Protein 6T7Z (pdb70)

Sequence (291 aa):
RLIYTAGGYFRQSLSYLEAYNPSDGTWLRRLADLQVPRSGLAGCVVGGLLYAVGGRNNSPDGNTDSSALDCYNPMTNQWSPCAPMSVPRNRIGVGVIDGHIYAVGGSHGCIHHNSVERYEPERDEWHLVAPMLTRRIGVGVAVLNRLLYAVGGFDGTNRLNSAECYYPERNEWRMITAMNTIRSGAGVCVLHNCIYAAGGYDGQDQLNSVERYDVATATWTFVAPMKHRRSALGITVHQGRIYVLGGYDGHTFLDSVECYDPDTDTWSEVTRMTSGRSGVGVAVTCDETGEC

Radius of gyration: 16.88 Å; Cα contacts (8 Å, |Δi|>4): 958; chains: 2; bounding box: 42×41×43 Å

Structure (mmCIF, N/CA/C/O backbone):
data_6T7Z
#
_entry.id   6T7Z
#
_cell.length_a   75.153
_cell.length_b   75.153
_cell.length_c   114.510
_cell.angle_alpha   90.000
_cell.angle_beta   90.000
_cell.angle_gamma   120.000
#
_symmetry.space_group_name_H-M   'P 32 2 1'
#
loop_
_entity.id
_entity.type
_entity.pdbx_description
1 polymer 'Kelch-like ECH-associated protein 1'
2 polymer ACE-CYS-ASA-4FB-GLU-THR-GLY-GLU-CYS-NH2
3 non-polymer 'ACETATE ION'
4 water water
#
loop_
_atom_site.group_PDB
_atom_site.id
_atom_site.type_symbol
_atom_site.label_atom_id
_atom_site.label_alt_id
_atom_site.label_comp_id
_atom_site.label_asym_id
_atom_site.label_entity_id
_atom_site.label_seq_id
_atom_site.pdbx_PDB_ins_code
_atom_site.Cartn_x
_atom_site.Cartn_y
_atom_site.Cartn_z
_atom_site.occupancy
_atom_site.B_iso_or_equiv
_atom_site.auth_seq_id
_atom_site.auth_comp_id
_atom_site.auth_asym_id
_atom_site.auth_atom_id
_atom_site.pdbx_PDB_model_num
ATOM 1 N N . ARG A 1 10 ? -36.018 18.794 -8.571 1.00 53.83 326 ARG A N 1
ATOM 2 C CA . ARG A 1 10 ? -35.043 17.769 -8.088 1.00 57.88 326 ARG A CA 1
ATOM 3 C C . ARG A 1 10 ? -33.795 17.761 -8.968 1.00 51.45 326 ARG A C 1
ATOM 4 O O . ARG A 1 10 ? -33.901 17.811 -10.193 1.00 44.84 326 ARG A O 1
ATOM 12 N N . LEU A 1 11 ? -32.625 17.677 -8.335 1.00 45.11 327 LEU A N 1
ATOM 13 C CA . LEU A 1 11 ? -31.336 17.733 -9.028 1.00 45.02 327 LEU A CA 1
ATOM 14 C C . LEU A 1 11 ? -30.554 16.431 -8.882 1.00 42.55 327 LEU A C 1
ATOM 15 O O . LEU A 1 11 ? -30.821 15.632 -7.979 1.00 37.59 327 LEU A O 1
ATOM 20 N N . ILE A 1 12 ? -29.583 16.246 -9.777 1.00 40.85 328 ILE A N 1
ATOM 21 C CA . ILE A 1 12 ? -28.624 15.145 -9.722 1.00 35.44 328 ILE A CA 1
ATOM 22 C C . ILE A 1 12 ? -27.335 15.657 -9.078 1.00 36.56 328 ILE A C 1
ATOM 23 O O . ILE A 1 12 ? -26.563 16.372 -9.711 1.00 43.31 328 ILE A O 1
ATOM 28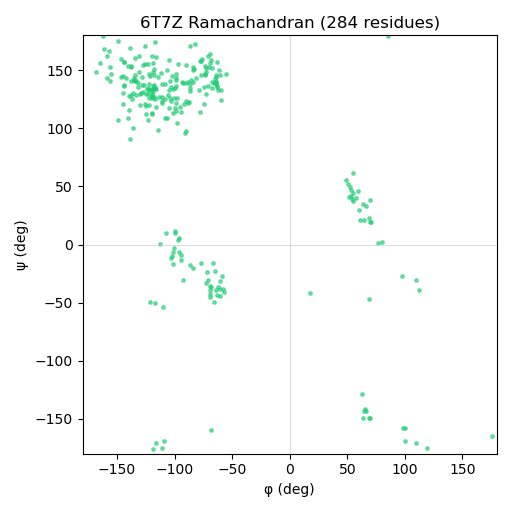 N N . TYR A 1 13 ? -27.106 15.284 -7.823 1.00 34.95 329 TYR A N 1
ATOM 29 C CA . TYR A 1 13 ? -25.914 15.697 -7.082 1.00 38.43 329 TYR A CA 1
ATOM 30 C C . TYR A 1 13 ? -24.780 14.718 -7.369 1.00 40.92 329 TYR A C 1
ATOM 31 O O . TYR A 1 13 ? -24.996 13.511 -7.314 1.00 41.92 329 TYR A O 1
ATOM 40 N N . THR A 1 14 ? -23.591 15.234 -7.692 1.00 38.60 330 THR A N 1
ATOM 41 C CA . THR A 1 14 ? -22.378 14.409 -7.796 1.00 40.01 330 THR A CA 1
ATOM 42 C C . THR A 1 14 ? -21.309 14.889 -6.806 1.00 38.37 330 THR A C 1
ATOM 43 O O . THR A 1 14 ? -20.957 16.069 -6.786 1.00 37.50 330 THR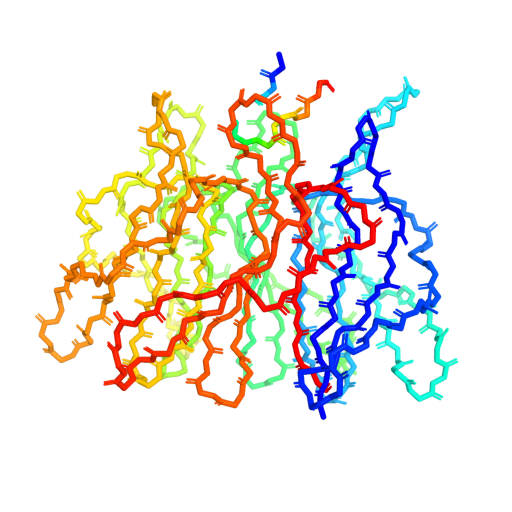 A O 1
ATOM 47 N N . ALA A 1 15 ? -20.796 13.961 -5.996 1.00 41.22 331 ALA A N 1
ATOM 48 C CA . ALA A 1 15 ? -19.854 14.280 -4.924 1.00 39.61 331 ALA A CA 1
ATOM 49 C C . ALA A 1 15 ? -18.521 13.565 -5.120 1.00 35.29 331 ALA A C 1
ATOM 50 O O . ALA A 1 15 ? -18.487 12.363 -5.408 1.00 39.05 331 ALA A O 1
ATOM 52 N N . GLY A 1 16 ? -17.430 14.311 -4.953 1.00 34.06 332 GLY A N 1
ATOM 53 C CA . GLY A 1 16 ? -16.082 13.755 -4.961 1.00 34.54 332 GLY A CA 1
ATOM 54 C C . GLY A 1 16 ? -15.646 13.261 -6.328 1.00 34.72 332 GLY A C 1
ATOM 55 O O . GLY A 1 16 ? -16.086 13.780 -7.356 1.00 36.57 332 GLY A O 1
ATOM 56 N N . GLY A 1 17 ? -14.796 12.240 -6.328 1.00 37.84 333 GLY A N 1
ATOM 57 C CA . GLY A 1 17 ? -14.271 11.642 -7.552 1.00 37.18 333 GLY A CA 1
ATOM 58 C C . GLY A 1 17 ? -12.767 11.770 -7.603 1.00 42.33 333 GLY A C 1
ATOM 59 O O . GLY A 1 17 ? -12.147 12.243 -6.645 1.00 38.84 333 GLY A O 1
ATOM 60 N N . TYR A 1 18 ? -12.181 11.346 -8.722 1.00 39.29 334 TYR A N 1
ATOM 61 C CA . TYR A 1 18 ? -10.734 11.343 -8.890 1.00 36.42 334 TYR A CA 1
ATOM 62 C C . TYR A 1 18 ? -10.331 11.868 -10.264 1.00 41.66 334 TYR A C 1
ATOM 63 O O . TYR A 1 18 ? -10.864 11.433 -11.283 1.00 34.87 334 TYR A O 1
ATOM 72 N N . PHE A 1 19 ? -9.394 12.812 -10.263 1.00 39.20 335 PHE A N 1
ATOM 73 C CA . PHE A 1 19 ? -8.621 13.177 -11.452 1.00 44.28 335 PHE A CA 1
ATOM 74 C C . PHE A 1 19 ? -7.251 13.628 -10.954 1.00 40.56 335 PHE A C 1
ATOM 75 O O . PHE A 1 19 ? -7.145 14.681 -10.330 1.00 44.10 335 PHE A O 1
ATOM 83 N N . ARG A 1 20 ? -6.231 12.796 -11.174 1.00 40.38 336 ARG A N 1
ATOM 84 C CA . ARG A 1 20 ? -4.873 12.973 -10.621 1.00 45.25 336 ARG A CA 1
ATOM 85 C C . ARG A 1 20 ? -4.813 12.776 -9.103 1.00 43.22 336 ARG A C 1
ATOM 86 O O . ARG A 1 20 ? -3.920 12.085 -8.606 1.00 43.39 336 ARG A O 1
ATOM 94 N N . GLN A 1 21 ? -5.742 13.394 -8.377 1.00 43.26 337 GLN A N 1
ATOM 95 C CA . GLN A 1 21 ? -5.978 13.088 -6.965 1.00 41.03 337 GLN A CA 1
ATOM 96 C C . GLN A 1 21 ? -7.473 13.046 -6.657 1.00 39.87 337 GLN A C 1
ATOM 97 O O . GLN A 1 21 ? -8.306 13.440 -7.489 1.00 33.84 337 GLN A O 1
ATOM 103 N N . SER A 1 22 ? -7.806 12.555 -5.463 1.00 35.12 338 SER A N 1
ATOM 104 C CA . SER A 1 22 ? -9.191 12.539 -5.002 1.00 35.56 338 SER A CA 1
ATOM 105 C C . SER A 1 22 ? -9.701 13.972 -4.859 1.00 36.14 338 SER A C 1
ATOM 106 O O . SER A 1 22 ? -8.977 14.845 -4.388 1.00 41.91 338 SER A O 1
ATOM 109 N N . LEU A 1 23 ? -10.949 14.189 -5.267 1.00 36.88 339 LEU A N 1
ATOM 110 C CA . LEU A 1 23 ? -11.530 15.520 -5.421 1.00 36.40 339 LEU A CA 1
ATOM 111 C C . LEU A 1 23 ? -12.510 15.867 -4.297 1.00 42.26 339 LEU A C 1
ATOM 112 O O . LEU A 1 23 ? -13.060 14.976 -3.634 1.00 36.48 339 LEU A O 1
ATOM 117 N N . SER A 1 24 ? -12.729 17.168 -4.107 1.00 39.98 340 SER A N 1
ATOM 118 C CA . SER A 1 24 ? -13.662 17.686 -3.099 1.00 41.30 340 SER A CA 1
ATOM 119 C C . SER A 1 24 ? -14.949 18.269 -3.698 1.00 40.63 340 SER A C 1
ATOM 120 O O . SER A 1 24 ? -15.732 18.879 -2.975 1.00 43.32 340 SER A O 1
ATOM 123 N N . TYR A 1 25 ? -15.184 18.070 -4.997 1.00 40.81 341 TYR A N 1
ATOM 124 C CA . TYR A 1 25 ? -16.327 18.695 -5.679 1.00 39.01 341 TYR A CA 1
ATOM 125 C C . TYR A 1 25 ? -17.669 18.194 -5.137 1.00 38.78 341 TYR A C 1
ATOM 126 O O . TYR A 1 25 ? -17.820 17.009 -4.850 1.00 40.96 341 TYR A O 1
ATOM 135 N N . LEU A 1 26 ? -18.610 19.121 -4.957 1.00 38.92 342 LEU A N 1
ATOM 136 C CA . LEU A 1 26 ? -20.038 18.812 -4.899 1.00 37.35 342 LEU A CA 1
ATOM 137 C C . LEU A 1 26 ? -20.693 19.681 -5.950 1.00 38.23 342 LEU A C 1
ATOM 138 O O . LEU A 1 26 ? -20.602 20.914 -5.884 1.00 42.15 342 LEU A O 1
ATOM 143 N N . GLU A 1 27 ? -21.324 19.042 -6.929 1.00 38.69 343 GLU A N 1
ATOM 144 C CA . GLU A 1 27 ? -22.003 19.745 -8.008 1.00 37.33 343 GLU A CA 1
ATOM 145 C C . GLU A 1 27 ? -23.336 19.081 -8.295 1.00 36.45 343 GLU A C 1
ATOM 146 O O . GLU A 1 27 ? -23.497 17.888 -8.049 1.00 41.00 343 GLU A O 1
ATOM 152 N N . ALA A 1 28 ? -24.287 19.862 -8.805 1.00 36.82 344 ALA A N 1
ATOM 153 C CA . ALA A 1 28 ? -25.650 19.389 -9.042 1.00 38.88 344 ALA A CA 1
ATOM 154 C C . ALA A 1 28 ? -26.084 19.747 -10.452 1.00 37.85 344 ALA A C 1
ATOM 155 O O . ALA A 1 28 ? -25.954 20.899 -10.854 1.00 40.01 344 ALA A O 1
ATOM 157 N N . TYR A 1 29 ? -26.590 18.759 -11.192 1.00 39.97 345 TYR A N 1
ATOM 158 C CA . TYR A 1 29 ? -27.117 18.963 -12.550 1.00 41.36 345 TYR A CA 1
ATOM 159 C C . TYR A 1 29 ? -28.643 19.007 -12.515 1.00 39.95 345 TYR A C 1
ATOM 160 O O . TYR A 1 29 ? -29.276 18.165 -11.878 1.00 44.10 345 TYR A O 1
ATOM 169 N N . ASN A 1 30 ? -29.213 19.991 -13.207 1.00 43.97 346 ASN A N 1
ATOM 170 C CA . ASN A 1 30 ? -30.655 20.146 -13.373 1.00 44.69 346 ASN A CA 1
ATOM 171 C C . ASN A 1 30 ? -31.005 19.754 -14.810 1.00 48.74 346 ASN A C 1
ATOM 172 O O . ASN A 1 30 ? -30.665 20.490 -15.739 1.00 47.06 346 ASN A O 1
ATOM 177 N N . PRO A 1 31 ? -31.670 18.593 -15.007 1.00 50.32 347 PRO A N 1
ATOM 178 C CA . PRO A 1 31 ? -32.071 18.207 -16.371 1.00 55.02 347 PRO A CA 1
ATOM 179 C C . PRO A 1 31 ? -33.138 19.089 -17.053 1.00 57.95 347 PRO A C 1
ATOM 180 O O . PRO A 1 31 ? -33.297 18.990 -18.271 1.00 60.89 347 PRO A O 1
ATOM 184 N N . SER A 1 32 ? -33.857 19.921 -16.293 1.00 58.37 348 SER A N 1
ATOM 185 C CA . SER A 1 32 ? -34.870 20.822 -16.863 1.00 57.48 348 SER A CA 1
ATOM 186 C C . SER A 1 32 ? -34.262 21.899 -17.763 1.00 62.86 348 SER A C 1
ATOM 187 O O . SER A 1 32 ? -34.729 22.100 -18.885 1.00 68.36 348 SER A O 1
ATOM 190 N N . ASP A 1 33 ? -33.227 22.577 -17.263 1.00 62.57 349 ASP A N 1
ATOM 191 C CA . ASP A 1 33 ? -32.537 23.655 -18.004 1.00 64.52 349 ASP A CA 1
ATOM 192 C C . ASP A 1 33 ? -31.085 23.327 -18.415 1.00 60.34 349 ASP A C 1
ATOM 193 O O . ASP A 1 33 ? -30.419 24.162 -19.035 1.00 56.40 349 ASP A O 1
ATOM 198 N N . GLY A 1 34 ? -30.606 22.127 -18.077 1.00 56.93 350 GLY A N 1
ATOM 199 C CA . GLY A 1 34 ? -29.268 21.671 -18.472 1.00 56.22 350 GLY A CA 1
ATOM 200 C C . GLY A 1 34 ? -28.089 22.372 -17.811 1.00 54.61 350 GLY A C 1
ATOM 201 O O . GLY A 1 34 ? -26.968 22.299 -18.316 1.00 56.81 350 GLY A O 1
ATOM 202 N N . THR A 1 35 ? -28.333 23.029 -16.677 1.00 54.91 351 THR A N 1
ATOM 203 C CA . THR A 1 35 ? -27.315 23.820 -15.982 1.00 50.84 351 THR A CA 1
ATOM 204 C C . THR A 1 35 ? -26.663 23.023 -14.856 1.00 47.05 351 THR A C 1
ATOM 205 O O . THR A 1 35 ? -27.261 22.082 -14.320 1.00 39.51 351 THR A O 1
ATOM 209 N N . TRP A 1 36 ? -25.438 23.418 -14.509 1.00 46.24 352 TRP A N 1
ATOM 210 C CA . TRP A 1 36 ? -24.692 22.846 -13.388 1.00 44.62 352 TRP A CA 1
ATOM 211 C C . TRP A 1 36 ? -24.557 23.848 -12.276 1.00 46.37 352 TRP A C 1
ATOM 212 O O . TRP A 1 36 ? -24.275 25.022 -12.526 1.00 48.86 352 TRP A O 1
ATOM 223 N N . LEU A 1 37 ? -24.733 23.382 -11.040 1.00 43.69 353 LEU A N 1
ATOM 224 C CA . LEU A 1 37 ? -24.598 24.212 -9.846 1.00 42.59 353 LEU A CA 1
ATOM 225 C C . LEU A 1 37 ? -23.312 23.814 -9.124 1.00 42.13 353 LEU A C 1
ATOM 226 O O . LEU A 1 37 ? -23.086 22.626 -8.903 1.00 44.33 353 LEU A O 1
ATOM 231 N N A ARG A 1 38 ? -22.478 24.799 -8.784 0.50 40.52 354 ARG A N 1
ATOM 232 N N B ARG A 1 38 ? -22.479 24.800 -8.783 0.50 41.12 354 ARG A N 1
ATOM 233 C CA A ARG A 1 38 ? -21.282 24.582 -7.963 0.50 42.42 354 ARG A CA 1
ATOM 234 C CA B ARG A 1 38 ? -21.283 24.587 -7.961 0.50 43.41 354 ARG A CA 1
ATOM 235 C C A ARG A 1 38 ? -21.634 24.801 -6.496 0.50 42.99 354 ARG A C 1
ATOM 236 C C B ARG A 1 38 ? -21.632 24.804 -6.493 0.50 43.55 354 ARG A C 1
ATOM 237 O O A ARG A 1 38 ? -21.843 25.940 -6.074 0.50 41.65 354 ARG A O 1
ATOM 238 O O B ARG A 1 38 ? -21.837 25.942 -6.068 0.50 42.17 354 ARG A O 1
ATOM 253 N N . LEU A 1 39 ? -21.697 23.711 -5.731 1.00 44.34 355 LEU A N 1
ATOM 254 C CA . LEU A 1 39 ? -22.097 23.742 -4.315 1.00 40.85 355 LEU A CA 1
ATOM 255 C C . LEU A 1 39 ? -20.880 23.655 -3.394 1.00 40.92 355 LEU A C 1
ATOM 256 O O . LEU A 1 39 ? -19.745 23.607 -3.870 1.00 41.93 355 LEU A O 1
ATOM 261 N N . ALA A 1 40 ? -21.118 23.664 -2.081 1.00 38.49 356 ALA A N 1
ATOM 262 C CA . ALA A 1 40 ? -20.045 23.623 -1.080 1.00 37.82 356 ALA A CA 1
ATOM 263 C C . ALA A 1 40 ? -19.187 22.366 -1.212 1.00 44.04 356 ALA A C 1
ATOM 264 O O . ALA A 1 40 ? -19.722 21.261 -1.329 1.00 40.43 356 ALA A O 1
ATOM 266 N N . ASP A 1 41 ? -17.864 22.544 -1.190 1.00 42.26 357 ASP A N 1
ATOM 267 C CA . ASP A 1 41 ? -16.916 21.427 -1.269 1.00 43.25 357 ASP A CA 1
ATOM 268 C C . ASP A 1 41 ? -17.071 20.465 -0.089 1.00 45.76 357 ASP A C 1
ATOM 269 O O . ASP A 1 41 ? -17.448 20.877 1.007 1.00 44.99 357 ASP A O 1
ATOM 274 N N . LEU A 1 42 ? -16.764 19.189 -0.324 1.00 40.36 358 LEU A N 1
ATOM 275 C CA . LEU A 1 42 ? -16.534 18.220 0.755 1.00 40.88 358 LEU A CA 1
ATOM 276 C C . LEU A 1 42 ? -15.448 18.730 1.704 1.00 43.31 358 LEU A C 1
ATOM 277 O O . LEU A 1 42 ? -14.505 19.404 1.271 1.00 43.76 358 LEU A O 1
ATOM 282 N N . GLN A 1 43 ? -15.581 18.400 2.987 1.00 44.45 359 GLN A N 1
ATOM 283 C CA . GLN A 1 43 ? -14.578 18.773 3.993 1.00 48.00 359 GLN A CA 1
ATOM 284 C C . GLN A 1 43 ? -13.271 18.002 3.807 1.00 44.37 359 GLN A C 1
ATOM 285 O O . GLN A 1 43 ? -12.194 18.549 4.049 1.00 40.27 359 GLN A O 1
ATOM 291 N N . VAL A 1 44 ? -13.378 16.739 3.388 1.00 38.28 360 VAL A N 1
ATOM 292 C CA . VAL A 1 44 ? -12.221 15.909 3.048 1.00 42.55 360 VAL A CA 1
ATOM 293 C C . VAL A 1 44 ? -12.380 15.412 1.601 1.00 44.62 360 VAL A C 1
ATOM 294 O O . VAL A 1 44 ? -13.474 14.980 1.224 1.00 42.87 360 VAL A O 1
ATOM 298 N N . PRO A 1 45 ? -11.305 15.484 0.782 1.00 41.57 361 PRO A N 1
ATOM 299 C CA . PRO A 1 45 ? -11.401 14.924 -0.579 1.00 43.38 361 PRO A CA 1
ATOM 300 C C . PRO A 1 45 ? -11.622 13.411 -0.560 1.00 42.00 361 PRO A C 1
ATOM 301 O O . PRO A 1 45 ? -11.116 12.732 0.337 1.00 37.33 361 PRO A O 1
ATOM 305 N N . ARG A 1 46 ? -12.376 12.895 -1.529 1.00 38.56 362 ARG A N 1
ATOM 306 C CA . ARG A 1 46 ? -12.658 11.462 -1.585 1.00 37.93 362 ARG A CA 1
ATOM 307 C C . ARG A 1 46 ? -13.083 10.966 -2.964 1.00 34.00 362 ARG A C 1
ATOM 308 O O . ARG A 1 46 ? -13.785 11.665 -3.706 1.00 37.35 362 ARG A O 1
ATOM 316 N N . SER A 1 47 ? -12.623 9.758 -3.286 1.00 32.92 363 SER A N 1
ATOM 317 C CA . SER A 1 47 ? -13.065 9.003 -4.459 1.00 35.74 363 SER A CA 1
ATOM 318 C C . SER A 1 47 ? -13.413 7.578 -4.031 1.00 33.83 363 SER A C 1
ATOM 319 O O . SER A 1 47 ? -12.999 7.127 -2.964 1.00 34.50 363 SER A O 1
ATOM 322 N N . GLY A 1 48 ? -14.169 6.875 -4.870 1.00 35.37 364 GLY A N 1
ATOM 323 C CA . GLY A 1 48 ? -14.679 5.548 -4.523 1.00 39.58 364 GLY A CA 1
ATOM 324 C C . GLY A 1 48 ? -15.765 5.558 -3.451 1.00 40.81 364 GLY A C 1
ATOM 325 O O . GLY A 1 48 ? -16.020 4.531 -2.815 1.00 42.72 364 GLY A O 1
ATOM 326 N N . LEU A 1 49 ? -16.400 6.715 -3.255 1.00 40.85 365 LEU A N 1
ATOM 327 C CA . LEU A 1 49 ? -17.488 6.880 -2.284 1.00 41.66 365 LEU A CA 1
ATOM 328 C C . LEU A 1 49 ? -18.811 6.509 -2.940 1.00 38.58 365 LEU A C 1
ATOM 329 O O . LEU A 1 49 ? -18.877 6.307 -4.156 1.00 39.26 365 LEU A O 1
ATOM 334 N N . ALA A 1 50 ? -19.863 6.430 -2.134 1.00 38.51 366 ALA A N 1
ATOM 335 C CA . ALA A 1 50 ? -21.231 6.369 -2.652 1.00 35.51 366 ALA A CA 1
ATOM 336 C C . ALA A 1 50 ? -22.047 7.515 -2.072 1.00 38.19 366 ALA A C 1
ATOM 337 O O . ALA A 1 50 ? -21.721 8.052 -1.007 1.00 37.43 366 ALA A O 1
ATOM 339 N N . GLY A 1 51 ? -23.096 7.888 -2.799 1.00 39.70 367 GLY A N 1
ATOM 340 C CA . GLY A 1 51 ? -24.015 8.946 -2.399 1.00 45.03 367 GLY A CA 1
ATOM 341 C C . GLY A 1 51 ? -25.419 8.397 -2.242 1.00 43.40 367 GLY A C 1
ATOM 342 O O . GLY A 1 51 ? -25.799 7.453 -2.933 1.00 35.61 367 GLY A O 1
ATOM 343 N N . CYS A 1 52 ? -26.183 8.979 -1.324 1.00 43.47 368 CYS A N 1
ATOM 344 C CA . CYS A 1 52 ? -27.584 8.599 -1.114 1.00 42.61 368 CYS A CA 1
ATOM 345 C C . CYS A 1 52 ? -28.345 9.741 -0.448 1.00 40.04 368 CYS A C 1
ATOM 346 O O . CYS A 1 52 ? -27.729 10.691 0.043 1.00 43.27 368 CYS A O 1
ATOM 349 N N . VAL A 1 53 ? -29.676 9.642 -0.457 1.00 37.27 369 VAL A N 1
ATOM 350 C CA . VAL A 1 53 ? -30.563 10.652 0.126 1.00 43.62 369 VAL A CA 1
ATOM 351 C C . VAL A 1 53 ? -31.493 10.023 1.168 1.00 41.65 369 VAL A C 1
ATOM 352 O O . VAL A 1 53 ? -32.064 8.956 0.935 1.00 41.92 369 VAL A O 1
ATOM 356 N N . VAL A 1 54 ? -31.605 10.682 2.322 1.00 44.63 370 VAL A N 1
ATOM 357 C CA . VAL A 1 54 ? -32.581 10.338 3.364 1.00 45.39 370 VAL A CA 1
ATOM 358 C C . VAL A 1 54 ? -33.189 11.646 3.881 1.00 45.57 370 VAL A C 1
ATOM 359 O O . VAL A 1 54 ? -32.455 12.551 4.285 1.00 45.21 370 VAL A O 1
ATOM 363 N N . GLY A 1 55 ? -34.518 11.743 3.839 1.00 46.48 371 GLY A N 1
ATOM 364 C CA . GLY A 1 55 ? -35.247 12.929 4.295 1.00 44.88 371 GLY A CA 1
ATOM 365 C C . GLY A 1 55 ? -34.809 14.237 3.659 1.00 48.83 371 GLY A C 1
ATOM 366 O O . GLY A 1 55 ? -34.732 15.260 4.339 1.00 48.56 371 GLY A O 1
ATOM 367 N N . GLY A 1 56 ? -34.502 14.196 2.361 1.00 45.15 372 GLY A N 1
ATOM 368 C CA . GLY A 1 56 ? -34.045 15.375 1.620 1.00 46.57 372 GLY A CA 1
ATOM 369 C C . GLY A 1 56 ? -32.598 15.812 1.829 1.00 46.26 372 GLY A C 1
ATOM 370 O O . GLY A 1 56 ? -32.178 16.810 1.240 1.00 42.53 372 GLY A O 1
ATOM 371 N N . LEU A 1 57 ? -31.841 15.072 2.649 1.00 45.66 373 LEU A N 1
ATOM 372 C CA . LEU A 1 57 ? -30.436 15.370 2.944 1.00 44.68 373 LEU A CA 1
ATOM 373 C C . LEU A 1 57 ? -29.522 14.401 2.191 1.00 45.86 373 LEU A C 1
ATOM 374 O O . LEU A 1 57 ? -29.745 13.190 2.224 1.00 43.99 373 LEU A O 1
ATOM 379 N N . LEU A 1 58 ? -28.490 14.935 1.535 1.00 43.26 374 LEU A N 1
ATOM 380 C CA . LEU A 1 58 ? -27.515 14.127 0.790 1.00 38.38 374 LEU A CA 1
ATOM 381 C C . LEU A 1 58 ? -26.443 13.600 1.744 1.00 39.78 374 LEU A C 1
ATOM 382 O O . LEU A 1 58 ? -25.995 14.322 2.634 1.00 45.64 374 LEU A O 1
ATOM 387 N N . TYR A 1 59 ? -26.037 12.346 1.547 1.00 36.56 375 TYR A N 1
ATOM 388 C CA . TYR A 1 59 ? -24.991 11.706 2.345 1.00 37.67 375 TYR A CA 1
ATOM 389 C C . TYR A 1 59 ? -23.850 11.223 1.451 1.00 44.34 375 TYR A C 1
ATOM 390 O O . TYR A 1 59 ? -24.096 10.678 0.375 1.00 41.38 375 TYR A O 1
ATOM 399 N N . ALA A 1 60 ? -22.616 11.425 1.911 1.00 40.26 376 ALA A N 1
ATOM 400 C CA . ALA A 1 60 ? -21.409 10.931 1.248 1.00 37.73 376 ALA A CA 1
ATOM 401 C C . ALA A 1 60 ? -20.827 9.851 2.139 1.00 37.31 376 ALA A C 1
ATOM 402 O O . ALA A 1 60 ? -20.520 10.121 3.304 1.00 34.75 376 ALA A O 1
ATOM 404 N N . VAL A 1 61 ? -20.676 8.639 1.600 1.00 33.47 377 VAL A N 1
ATOM 405 C CA . VAL A 1 61 ? -20.325 7.467 2.403 1.00 36.37 377 VAL A CA 1
ATOM 406 C C . VAL A 1 61 ? -19.035 6.810 1.908 1.00 38.48 377 VAL A C 1
ATOM 407 O O . VAL A 1 61 ? -18.916 6.470 0.727 1.00 39.64 377 VAL A O 1
ATOM 411 N N . GLY A 1 62 ? -18.081 6.633 2.821 1.00 33.48 378 GLY A N 1
ATOM 412 C CA . GLY A 1 62 ? -16.855 5.894 2.547 1.00 38.56 378 GLY A CA 1
ATOM 413 C C . GLY A 1 62 ? -15.966 6.524 1.488 1.00 36.10 378 GLY A C 1
ATOM 414 O O . GLY A 1 62 ? -15.953 7.741 1.326 1.00 34.71 378 GLY A O 1
ATOM 415 N N . GLY A 1 63 ? -15.234 5.677 0.767 1.00 39.72 379 GLY A N 1
ATOM 416 C CA . GLY A 1 63 ? -14.282 6.112 -0.255 1.00 38.66 379 GLY A CA 1
ATOM 417 C C . GLY A 1 63 ? -12.865 6.142 0.275 1.00 40.40 379 GLY A C 1
ATOM 418 O O . GLY A 1 63 ? -12.543 5.463 1.259 1.00 42.92 379 GLY A O 1
ATOM 419 N N . ARG A 1 64 ? -12.015 6.926 -0.388 1.00 44.31 380 ARG A N 1
ATOM 420 C CA . ARG A 1 64 ? -10.601 7.045 -0.021 1.00 43.57 380 ARG A CA 1
ATOM 421 C C . ARG A 1 64 ? -10.037 8.374 -0.525 1.00 44.23 380 ARG A C 1
ATOM 422 O O . ARG A 1 64 ? -10.380 8.819 -1.627 1.00 42.08 380 ARG A O 1
ATOM 430 N N . ASN A 1 65 ? -9.184 9.001 0.286 1.00 39.25 381 ASN A N 1
ATOM 431 C CA . ASN A 1 65 ? -8.426 10.176 -0.145 1.00 39.58 381 ASN A CA 1
ATOM 432 C C . ASN A 1 65 ? -7.092 9.702 -0.718 1.00 41.82 381 ASN A C 1
ATOM 433 O O . ASN A 1 65 ? -6.150 9.431 0.030 1.00 39.42 381 ASN A O 1
ATOM 438 N N . ASN A 1 66 ? -7.049 9.566 -2.045 1.00 34.05 382 ASN A N 1
ATOM 439 C CA . ASN A 1 66 ? -5.817 9.306 -2.789 1.00 37.92 382 ASN A CA 1
ATOM 440 C C . ASN A 1 66 ? -5.201 10.649 -3.184 1.00 39.31 382 ASN A C 1
ATOM 441 O O . ASN A 1 66 ? -5.608 11.264 -4.176 1.00 38.66 382 ASN A O 1
ATOM 446 N N . SER A 1 67 ? -4.228 11.094 -2.388 1.00 39.63 383 SER A N 1
ATOM 447 C CA . SER A 1 67 ? -3.572 12.392 -2.560 1.00 46.63 383 SER A CA 1
ATOM 448 C C . SER A 1 67 ? -2.079 12.184 -2.857 1.00 47.45 383 SER A C 1
ATOM 449 O O . SER A 1 67 ? -1.603 11.042 -2.829 1.00 51.35 383 SER A O 1
ATOM 452 N N . PRO A 1 68 ? -1.335 13.275 -3.158 1.00 52.92 384 PRO A N 1
ATOM 453 C CA . PRO A 1 68 ? 0.122 13.139 -3.343 1.00 52.36 384 PRO A CA 1
ATOM 454 C C . PRO A 1 68 ? 0.878 12.652 -2.097 1.00 52.22 384 PRO A C 1
ATOM 455 O O . PRO A 1 68 ? 1.833 11.883 -2.227 1.00 53.36 384 PRO A O 1
ATOM 459 N N . ASP A 1 69 ? 0.444 13.092 -0.915 1.00 53.16 385 ASP A N 1
ATOM 460 C CA . ASP A 1 69 ? 1.079 12.705 0.354 1.00 56.07 385 ASP A CA 1
ATOM 461 C C . ASP A 1 69 ? 0.876 11.224 0.698 1.00 62.33 385 ASP A C 1
ATOM 462 O O . ASP A 1 69 ? 1.781 10.591 1.241 1.00 77.56 385 ASP A O 1
ATOM 467 N N . GLY A 1 70 ? -0.301 10.677 0.387 1.00 64.03 386 GLY A N 1
ATOM 468 C CA . GLY A 1 70 ? -0.581 9.256 0.631 1.00 58.37 386 GLY A CA 1
ATOM 469 C C . GLY A 1 70 ? -2.001 8.816 0.316 1.00 51.27 386 GLY A C 1
ATOM 470 O O . GLY A 1 70 ? -2.740 9.527 -0.366 1.00 46.50 386 GLY A O 1
ATOM 471 N N . ASN A 1 71 ? -2.364 7.631 0.812 1.00 51.99 387 ASN A N 1
ATOM 472 C CA . ASN A 1 71 ? -3.703 7.049 0.640 1.00 56.83 387 ASN A CA 1
ATOM 473 C C . ASN A 1 71 ? -4.346 6.771 1.998 1.00 52.34 387 ASN A C 1
ATOM 474 O O . ASN A 1 71 ? -3.792 6.005 2.787 1.00 53.84 387 ASN A O 1
ATOM 479 N N . THR A 1 72 ? -5.503 7.391 2.256 1.00 45.82 388 THR A N 1
ATOM 480 C CA . THR A 1 72 ? -6.269 7.199 3.497 1.00 43.25 388 THR A CA 1
ATOM 481 C C . THR A 1 72 ? -7.689 6.728 3.171 1.00 38.87 388 THR A C 1
ATOM 482 O O . THR A 1 72 ? -8.508 7.510 2.684 1.00 40.40 388 THR A O 1
ATOM 486 N N . ASP A 1 73 ? -7.971 5.452 3.428 1.00 40.00 389 ASP A N 1
ATOM 487 C CA . ASP A 1 73 ? -9.331 4.913 3.296 1.00 40.12 389 ASP A CA 1
ATOM 488 C C . ASP A 1 73 ? -10.263 5.574 4.314 1.00 42.36 389 ASP A C 1
ATOM 489 O O . ASP A 1 73 ? -9.860 5.841 5.449 1.00 40.78 389 ASP A O 1
ATOM 494 N N . SER A 1 74 ? -11.501 5.826 3.889 1.00 41.08 390 SER A N 1
ATOM 495 C CA . SER A 1 74 ? -12.479 6.582 4.666 1.00 41.37 390 SER A CA 1
ATOM 496 C C . SER A 1 74 ? -13.548 5.675 5.263 1.00 43.38 390 SER A C 1
ATOM 497 O O . SER A 1 74 ? -14.163 4.882 4.548 1.00 41.02 390 SER A O 1
ATOM 500 N N . SER A 1 75 ? -13.760 5.808 6.573 1.00 47.52 391 SER A N 1
ATOM 501 C CA . SER A 1 75 ? -14.925 5.246 7.264 1.00 43.24 391 SER A CA 1
ATOM 502 C C . SER A 1 75 ? -15.993 6.327 7.502 1.00 43.19 391 SER A C 1
ATOM 503 O O . SER A 1 75 ? -16.983 6.081 8.194 1.00 44.76 391 SER A O 1
ATOM 506 N N . ALA A 1 76 ? -15.814 7.503 6.896 1.00 38.25 392 ALA A N 1
ATOM 507 C CA . ALA A 1 76 ? -16.594 8.687 7.248 1.00 42.72 392 ALA A CA 1
ATOM 508 C C . ALA A 1 76 ? -17.965 8.712 6.580 1.00 42.50 392 ALA A C 1
ATOM 509 O O . ALA A 1 76 ? -18.125 8.268 5.436 1.00 41.38 392 ALA A O 1
ATOM 511 N N . LEU A 1 77 ? -18.946 9.215 7.328 1.00 38.73 393 LEU A N 1
ATOM 512 C CA . LEU A 1 77 ? -20.265 9.565 6.817 1.00 41.05 393 LEU A CA 1
ATOM 513 C C . LEU A 1 77 ? -20.415 11.065 7.025 1.00 44.75 393 LEU A C 1
ATOM 514 O O . LEU A 1 77 ? -20.238 11.558 8.143 1.00 45.88 393 LEU A O 1
ATOM 519 N N . ASP A 1 78 ? -20.720 11.784 5.950 1.00 45.18 394 ASP A N 1
ATOM 520 C CA . ASP A 1 78 ? -20.926 13.231 6.006 1.00 49.24 394 ASP A CA 1
ATOM 521 C C . ASP A 1 78 ? -22.253 13.559 5.351 1.00 44.91 394 ASP A C 1
ATOM 522 O O . ASP A 1 78 ? -22.637 12.907 4.381 1.00 39.82 394 ASP A O 1
ATOM 527 N N . CYS A 1 79 ? -22.948 14.556 5.900 1.00 41.14 395 CYS A N 1
ATOM 528 C CA . CYS A 1 79 ? -24.303 14.903 5.490 1.00 39.97 395 CYS A CA 1
ATOM 529 C C . CYS A 1 79 ? -24.363 16.329 4.963 1.00 41.08 395 CYS A C 1
ATOM 530 O O . CYS A 1 79 ? -23.919 17.256 5.641 1.00 48.69 395 CYS A O 1
ATOM 533 N N . TYR A 1 80 ? -24.933 16.491 3.769 1.00 39.17 396 TYR A N 1
ATOM 534 C CA . TYR A 1 80 ? -25.105 17.789 3.124 1.00 39.56 396 TYR A CA 1
ATOM 535 C C . TYR A 1 80 ? -26.579 18.158 3.082 1.00 40.74 396 TYR A C 1
ATOM 536 O O . TYR A 1 80 ? -27.394 17.378 2.592 1.00 36.85 396 TYR A O 1
ATOM 545 N N . ASN A 1 81 ? -26.902 19.353 3.581 1.00 37.55 397 ASN A N 1
ATOM 546 C CA . ASN A 1 81 ? -28.250 19.914 3.520 1.00 38.85 397 ASN A CA 1
ATOM 547 C C . ASN A 1 81 ? -28.314 20.897 2.347 1.00 40.43 397 ASN A C 1
ATOM 548 O O . ASN A 1 81 ? -27.627 21.919 2.380 1.00 48.88 397 ASN A O 1
ATOM 553 N N . PRO A 1 82 ? -29.126 20.595 1.306 1.00 38.55 398 PRO A N 1
ATOM 554 C CA . PRO A 1 82 ? -29.316 21.537 0.191 1.00 44.02 398 PRO A CA 1
ATOM 555 C C . PRO A 1 82 ? -29.869 22.912 0.569 1.00 48.77 398 PRO A C 1
ATOM 556 O O . PRO A 1 82 ? -29.608 23.881 -0.145 1.00 47.53 398 PRO A O 1
ATOM 560 N N . MET A 1 83 ? -30.631 22.990 1.660 1.00 53.29 399 MET A N 1
ATOM 561 C CA . MET A 1 83 ? -31.224 24.255 2.108 1.00 51.94 399 MET A CA 1
ATOM 562 C C . MET A 1 83 ? -30.187 25.202 2.715 1.00 44.61 399 MET A C 1
ATOM 563 O O . MET A 1 83 ? -30.319 26.413 2.573 1.00 53.90 399 MET A O 1
ATOM 568 N N . THR A 1 84 ? -29.165 24.659 3.379 1.00 45.54 400 THR A N 1
ATOM 569 C CA . THR A 1 84 ? -28.106 25.473 4.005 1.00 43.66 400 THR A CA 1
ATOM 570 C C . THR A 1 84 ? -26.773 25.514 3.237 1.00 47.07 400 THR A C 1
ATOM 571 O O . THR A 1 84 ? -25.910 26.323 3.573 1.00 40.68 400 THR A O 1
ATOM 575 N N . ASN A 1 85 ? -26.609 24.651 2.228 1.00 45.10 401 ASN A N 1
ATOM 576 C CA . ASN A 1 85 ? -25.343 24.496 1.487 1.00 40.07 401 ASN A CA 1
ATOM 577 C C . ASN A 1 85 ? -24.146 24.189 2.404 1.00 42.30 401 ASN A C 1
ATOM 578 O O . ASN A 1 85 ? -23.032 24.659 2.172 1.00 44.37 401 ASN A O 1
ATOM 583 N N . GLN A 1 86 ? -24.397 23.386 3.438 1.00 42.31 402 GLN A N 1
ATOM 584 C CA . GLN A 1 86 ? -23.417 23.091 4.479 1.00 43.27 402 GLN A CA 1
ATOM 585 C C . GLN A 1 86 ? -23.238 21.585 4.644 1.00 39.50 402 GLN A C 1
ATOM 586 O O . GLN A 1 86 ? -24.222 20.846 4.653 1.00 37.45 402 GLN A O 1
ATOM 592 N N . TRP A 1 87 ? -21.983 21.155 4.794 1.00 39.48 403 TRP A N 1
ATOM 593 C CA . TRP A 1 87 ? -21.645 19.768 5.130 1.00 40.98 403 TRP A CA 1
ATOM 594 C C . TRP A 1 87 ? -21.496 19.635 6.619 1.00 46.08 403 TRP A C 1
ATOM 595 O O . TRP A 1 87 ? -20.931 20.519 7.267 1.00 47.66 403 TRP A O 1
ATOM 606 N N . SER A 1 88 ? -21.997 18.529 7.167 1.00 39.26 404 SER A N 1
ATOM 607 C CA . SER A 1 88 ? -21.850 18.206 8.589 1.00 45.68 404 SER A CA 1
ATOM 608 C C . SER A 1 88 ? -21.378 16.761 8.754 1.00 46.99 404 SER A C 1
ATOM 609 O O . SER A 1 88 ? -21.903 15.871 8.083 1.00 48.53 404 SER A O 1
ATOM 612 N N . PRO A 1 89 ? -20.394 16.517 9.645 1.00 44.15 405 PRO A N 1
ATOM 613 C CA . PRO A 1 89 ? -19.967 15.141 9.882 1.00 45.74 405 PRO A CA 1
ATOM 614 C C . PRO A 1 89 ? -21.002 14.353 10.689 1.00 49.50 405 PRO A C 1
ATOM 615 O O . PRO A 1 89 ? -21.723 14.936 11.502 1.00 47.57 405 PRO A O 1
ATOM 619 N N . CYS A 1 90 ? -21.078 13.049 10.428 1.00 43.18 406 CYS A N 1
ATOM 620 C CA . CYS A 1 90 ? -21.939 12.125 11.168 1.00 40.77 406 CYS A CA 1
ATOM 621 C C . CYS A 1 90 ? -21.047 11.083 11.833 1.00 37.34 406 CYS A C 1
ATOM 622 O O . CYS A 1 90 ? -19.824 11.188 11.761 1.00 38.69 406 CYS A O 1
ATOM 625 N N . ALA A 1 91 ? -21.648 10.094 12.496 1.00 37.90 407 ALA A N 1
ATOM 626 C CA . ALA A 1 91 ? -20.881 9.014 13.123 1.00 42.30 407 ALA A CA 1
ATOM 627 C C . ALA A 1 91 ? -20.180 8.183 12.041 1.00 47.87 407 ALA A C 1
ATOM 628 O O . ALA A 1 91 ? -20.774 7.923 10.989 1.00 45.04 407 ALA A O 1
ATOM 630 N N . PRO A 1 92 ? -18.913 7.788 12.277 1.00 47.65 408 PRO A N 1
ATOM 631 C CA . PRO A 1 92 ? -18.203 6.989 11.276 1.00 49.34 408 PRO A CA 1
ATOM 632 C C . PRO A 1 92 ? -18.631 5.516 11.281 1.00 54.57 408 PRO A C 1
ATOM 633 O O . PRO A 1 92 ? -19.155 5.020 12.284 1.00 48.91 408 PRO A O 1
ATOM 637 N N . MET A 1 93 ? -18.400 4.833 10.159 1.00 42.50 409 MET A N 1
ATOM 638 C CA . MET A 1 93 ? -18.650 3.392 10.045 1.00 39.99 409 MET A CA 1
ATOM 639 C C . MET A 1 93 ? -17.656 2.600 10.899 1.00 39.01 409 MET A C 1
ATOM 640 O O . MET A 1 93 ? -16.636 3.134 11.331 1.00 39.83 409 MET A O 1
ATOM 645 N N . SER A 1 94 ? -17.973 1.328 11.140 1.00 40.89 410 SER A N 1
ATOM 646 C CA . SER A 1 94 ? -17.114 0.418 11.915 1.00 44.66 410 SER A CA 1
ATOM 647 C C . SER A 1 94 ? -15.724 0.216 11.303 1.00 43.42 410 SER A C 1
ATOM 648 O O . SER A 1 94 ? -14.755 -0.007 12.032 1.00 42.99 410 SER A O 1
ATOM 651 N N . VAL A 1 95 ? -15.644 0.278 9.972 1.00 46.59 411 VAL A N 1
ATOM 652 C CA . VAL A 1 95 ? -14.382 0.145 9.234 1.00 43.73 411 VAL A CA 1
ATOM 653 C C . VAL A 1 95 ? -14.361 1.054 7.996 1.00 42.91 411 VAL A C 1
ATOM 654 O O . VAL A 1 95 ? -15.424 1.428 7.487 1.00 39.39 411 VAL A O 1
ATOM 658 N N . PRO A 1 96 ? -13.155 1.412 7.501 1.00 42.54 412 PRO A N 1
ATOM 659 C CA . PRO A 1 96 ? -13.087 2.126 6.220 1.00 43.51 412 PRO A CA 1
ATOM 660 C C . PRO A 1 96 ? -13.595 1.273 5.056 1.00 38.64 412 PRO A C 1
ATOM 661 O O . PRO A 1 96 ? -13.404 0.056 5.066 1.00 45.54 412 PRO A O 1
ATOM 665 N N . ARG A 1 97 ? -14.255 1.911 4.089 1.00 39.12 413 ARG A N 1
ATOM 666 C CA . ARG A 1 97 ? -14.854 1.221 2.942 1.00 39.73 413 ARG A CA 1
ATOM 667 C C . ARG A 1 97 ? -14.621 2.009 1.648 1.00 37.88 413 ARG A C 1
ATOM 668 O O . ARG A 1 97 ? -15.419 2.872 1.285 1.00 43.88 413 ARG A O 1
ATOM 676 N N . ASN A 1 98 ? -13.513 1.709 0.973 1.00 42.09 414 ASN A N 1
ATOM 677 C CA . ASN A 1 98 ? -13.214 2.278 -0.347 1.00 37.73 414 ASN A CA 1
ATOM 678 C C . ASN A 1 98 ? -13.878 1.443 -1.444 1.00 37.48 414 ASN A C 1
ATOM 679 O O . ASN A 1 98 ? -13.887 0.221 -1.365 1.00 41.00 414 ASN A O 1
ATOM 684 N N . ARG A 1 99 ? -14.397 2.120 -2.471 1.00 36.89 415 ARG A N 1
ATOM 685 C CA . ARG A 1 99 ? -15.185 1.504 -3.547 1.00 38.39 415 ARG A CA 1
ATOM 686 C C . ARG A 1 99 ? -16.440 0.803 -3.000 1.00 42.99 415 ARG A C 1
ATOM 687 O O . ARG A 1 99 ? -16.777 -0.326 -3.374 1.00 35.86 415 ARG A O 1
ATOM 695 N N . ILE A 1 100 ? -17.123 1.533 -2.122 1.00 39.09 416 ILE A N 1
ATOM 696 C CA . ILE A 1 100 ? -18.279 1.064 -1.356 1.00 38.78 416 ILE A CA 1
ATOM 697 C C . ILE A 1 100 ? -19.526 1.004 -2.236 1.00 37.68 416 ILE A C 1
ATOM 698 O O . ILE A 1 100 ? -19.577 1.642 -3.283 1.00 37.87 416 ILE A O 1
ATOM 703 N N . GLY A 1 101 ? -20.517 0.227 -1.804 1.00 37.74 417 GLY A N 1
ATOM 704 C CA . GLY A 1 101 ? -21.871 0.261 -2.369 1.00 38.93 417 GLY A CA 1
ATOM 705 C C . GLY A 1 101 ? -22.864 0.686 -1.297 1.00 38.57 417 GLY A C 1
ATOM 706 O O . GLY A 1 101 ? -22.683 0.357 -0.126 1.00 38.65 417 GLY A O 1
ATOM 707 N N . VAL A 1 102 ? -23.906 1.420 -1.689 1.00 38.14 418 VAL A N 1
ATOM 708 C CA . VAL A 1 102 ? -24.884 1.962 -0.728 1.00 38.06 418 VAL A CA 1
ATOM 709 C C . VAL A 1 102 ? -26.317 1.924 -1.264 1.00 39.07 418 VAL A C 1
ATOM 710 O O . VAL A 1 102 ? -26.547 2.135 -2.458 1.00 40.44 418 VAL A O 1
ATOM 714 N N . GLY A 1 103 ? -27.263 1.639 -0.362 1.00 39.06 419 GLY A N 1
ATOM 715 C CA . GLY A 1 103 ? -28.700 1.693 -0.648 1.00 37.07 419 GLY A CA 1
ATOM 716 C C . GLY A 1 103 ? -29.509 2.126 0.569 1.00 37.15 419 GLY A C 1
ATOM 717 O O . GLY A 1 103 ? -29.034 2.026 1.706 1.00 36.79 419 GLY A O 1
ATOM 718 N N . VAL A 1 104 ? -30.730 2.600 0.320 1.00 38.68 420 VAL A N 1
ATOM 719 C CA . VAL A 1 104 ? -31.615 3.133 1.363 1.00 36.47 420 VAL A CA 1
ATOM 720 C C . VAL A 1 104 ? -32.918 2.333 1.453 1.00 37.08 420 VAL A C 1
ATOM 721 O O . VAL A 1 104 ? -33.610 2.164 0.445 1.00 37.00 420 VAL A O 1
ATOM 725 N N . ILE A 1 105 ? -33.236 1.848 2.658 1.00 38.41 421 ILE A N 1
ATOM 726 C CA . ILE A 1 105 ? -34.545 1.243 2.971 1.00 41.82 421 ILE A CA 1
ATOM 727 C C . ILE A 1 105 ? -35.064 1.816 4.300 1.00 44.15 421 ILE A C 1
ATOM 728 O O . ILE A 1 105 ? -34.345 1.785 5.304 1.00 42.05 421 ILE A O 1
ATOM 733 N N . ASP A 1 106 ? -36.307 2.312 4.301 1.00 50.38 422 ASP A N 1
ATOM 734 C CA . ASP A 1 106 ? -36.942 2.944 5.478 1.00 55.08 422 ASP A CA 1
ATOM 735 C C . ASP A 1 106 ? -36.094 4.071 6.090 1.00 49.22 422 ASP A C 1
ATOM 736 O O . ASP A 1 106 ? -35.980 4.191 7.311 1.00 51.16 422 ASP A O 1
ATOM 741 N N . GLY A 1 107 ? -35.499 4.890 5.227 1.00 50.94 423 GLY A N 1
ATOM 742 C CA . GLY A 1 107 ? -34.627 5.979 5.659 1.00 50.21 423 GLY A CA 1
ATOM 743 C C . GLY A 1 107 ? -33.405 5.547 6.451 1.00 50.18 423 GLY A C 1
ATOM 744 O O . GLY A 1 107 ? -32.937 6.295 7.308 1.00 47.92 423 GLY A O 1
ATOM 745 N N . HIS A 1 108 ? -32.902 4.342 6.174 1.00 44.98 424 HIS A N 1
ATOM 746 C CA . HIS A 1 108 ? -31.692 3.821 6.810 1.00 46.32 424 HIS A CA 1
ATOM 747 C C . HIS A 1 108 ? -30.690 3.497 5.739 1.00 44.91 424 HIS A C 1
ATOM 748 O O . HIS A 1 108 ? -31.038 2.856 4.745 1.00 40.85 424 HIS A O 1
ATOM 755 N N . ILE A 1 109 ? -29.443 3.927 5.941 1.00 37.74 425 ILE A N 1
ATOM 756 C CA . ILE A 1 109 ? -28.392 3.801 4.934 1.00 41.96 425 ILE A CA 1
ATOM 757 C C . ILE A 1 109 ? -27.644 2.495 5.162 1.00 42.81 425 ILE A C 1
ATOM 758 O O . ILE A 1 109 ? -27.090 2.280 6.242 1.00 41.76 425 ILE A O 1
ATOM 763 N N . TYR A 1 110 ? -27.638 1.632 4.144 1.00 37.89 426 TYR A N 1
ATOM 764 C CA . TYR A 1 110 ? -26.875 0.386 4.168 1.00 37.61 426 TYR A CA 1
ATOM 765 C C . TYR A 1 110 ? -25.524 0.599 3.487 1.00 41.18 426 TYR A C 1
ATOM 766 O O . TYR A 1 110 ? -25.478 0.940 2.305 1.00 35.80 426 TYR A O 1
ATOM 775 N N . ALA A 1 111 ? -24.443 0.418 4.245 1.00 36.93 427 ALA A N 1
ATOM 776 C CA . ALA A 1 111 ? -23.077 0.468 3.721 1.00 40.98 427 ALA A CA 1
ATOM 777 C C . ALA A 1 111 ? -22.630 -0.953 3.383 1.00 43.18 427 ALA A C 1
ATOM 778 O O . ALA A 1 111 ? -22.471 -1.780 4.283 1.00 36.40 427 ALA A O 1
ATOM 780 N N . VAL A 1 112 ? -22.422 -1.216 2.089 1.00 39.84 428 VAL A N 1
ATOM 781 C CA . VAL A 1 112 ? -22.132 -2.558 1.569 1.00 40.87 428 VAL A CA 1
ATOM 782 C C . VAL A 1 112 ? -20.694 -2.660 1.054 1.00 41.99 428 VAL A C 1
ATOM 783 O O . VAL A 1 112 ? -20.284 -1.886 0.185 1.00 46.52 428 VAL A O 1
ATOM 787 N N . GLY A 1 113 ? -19.941 -3.617 1.591 1.00 43.29 429 GLY A N 1
ATOM 788 C CA . GLY A 1 113 ? -18.651 -4.008 1.025 1.00 44.63 429 GLY A CA 1
ATOM 789 C C . GLY A 1 113 ? -17.565 -2.946 1.069 1.00 42.54 429 GLY A C 1
ATOM 790 O O . GLY A 1 113 ? -17.447 -2.205 2.049 1.00 37.91 429 GLY A O 1
ATOM 791 N N . GLY A 1 114 ? -16.772 -2.883 0.000 1.00 44.65 430 GLY A N 1
ATOM 792 C CA . GLY A 1 114 ? -15.639 -1.966 -0.093 1.00 41.50 430 GLY A CA 1
ATOM 793 C C . GLY A 1 114 ? -14.381 -2.546 0.529 1.00 42.50 430 GLY A C 1
ATOM 794 O O . GLY A 1 114 ? -14.398 -3.667 1.046 1.00 43.21 430 GLY A O 1
ATOM 795 N N . SER A 1 115 ? -13.293 -1.777 0.479 1.00 39.87 431 SER A N 1
ATOM 796 C CA . SER A 1 115 ? -11.974 -2.245 0.914 1.00 40.00 431 SER A CA 1
ATOM 797 C C . SER A 1 115 ? -11.322 -1.336 1.953 1.00 43.95 431 SER A C 1
ATOM 798 O O . SER A 1 115 ? -11.638 -0.146 2.042 1.00 45.11 431 SER A O 1
ATOM 801 N N . HIS A 1 116 ? -10.422 -1.926 2.741 1.00 44.54 432 HIS A N 1
ATOM 802 C CA . HIS A 1 116 ? -9.499 -1.190 3.608 1.00 49.47 432 HIS A CA 1
ATOM 803 C C . HIS A 1 116 ? -8.147 -1.832 3.462 1.00 50.36 432 HIS A C 1
ATOM 804 O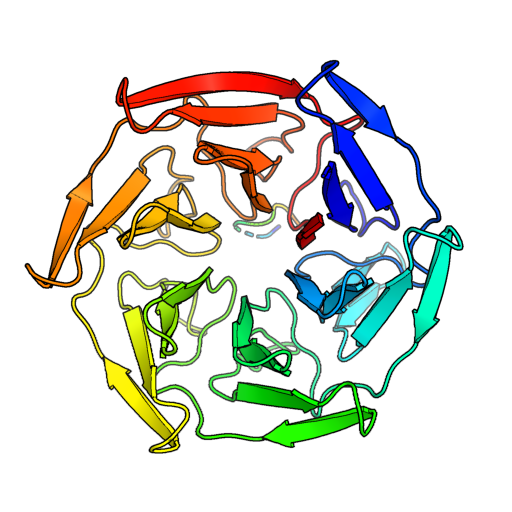 O . HIS A 1 116 ? -7.895 -2.888 4.044 1.00 46.58 432 HIS A O 1
ATOM 811 N N . GLY A 1 117 ? -7.276 -1.217 2.663 1.00 51.18 433 GLY A N 1
ATOM 812 C CA . GLY A 1 117 ? -5.996 -1.828 2.300 1.00 49.97 433 GLY A CA 1
ATOM 813 C C . GLY A 1 117 ? -6.225 -3.118 1.522 1.00 43.59 433 GLY A C 1
ATOM 814 O O . GLY A 1 117 ? -6.999 -3.134 0.563 1.00 42.97 433 GLY A O 1
ATOM 815 N N . CYS A 1 118 ? -5.580 -4.200 1.959 1.00 44.19 434 CYS A N 1
ATOM 816 C CA . CYS A 1 118 ? -5.759 -5.529 1.350 1.00 49.17 434 CYS A CA 1
ATOM 817 C C . CYS A 1 118 ? -7.073 -6.224 1.752 1.00 47.27 434 CYS A C 1
ATOM 818 O O . CYS A 1 118 ? -7.476 -7.193 1.106 1.00 47.61 434 CYS A O 1
ATOM 821 N N . ILE A 1 119 ? -7.724 -5.747 2.815 1.00 49.58 435 ILE A N 1
ATOM 822 C CA . ILE A 1 119 ? -8.972 -6.349 3.304 1.00 45.52 435 ILE A CA 1
ATOM 823 C C . ILE A 1 119 ? -10.119 -5.966 2.364 1.00 44.87 435 ILE A C 1
ATOM 824 O O . ILE A 1 119 ? -10.376 -4.779 2.151 1.00 42.20 435 ILE A O 1
ATOM 829 N N . HIS A 1 120 ? -10.776 -6.973 1.791 1.00 39.22 436 HIS A N 1
ATOM 830 C CA . HIS A 1 120 ? -11.974 -6.783 0.975 1.00 46.05 436 HIS A CA 1
ATOM 831 C C . HIS A 1 120 ? -13.156 -7.225 1.793 1.00 52.57 436 HIS A C 1
ATOM 832 O O . HIS A 1 120 ? -13.244 -8.397 2.165 1.00 48.43 436 HIS A O 1
ATOM 839 N N . HIS A 1 121 ? -14.070 -6.299 2.089 1.00 49.31 437 HIS A N 1
ATOM 840 C CA . HIS A 1 121 ? -15.164 -6.567 3.027 1.00 45.00 437 HIS A CA 1
ATOM 841 C C . HIS A 1 121 ? -16.281 -7.367 2.411 1.00 46.08 437 HIS A C 1
ATOM 842 O O . HIS A 1 121 ? -16.720 -7.071 1.296 1.00 47.14 437 HIS A O 1
ATOM 849 N N . ASN A 1 122 ? -16.733 -8.396 3.131 1.00 47.83 438 ASN A N 1
ATOM 850 C CA . ASN A 1 122 ? -18.075 -8.967 2.933 1.00 47.24 438 ASN A CA 1
ATOM 851 C C . ASN A 1 122 ? -19.109 -8.364 3.898 1.00 43.64 438 ASN A C 1
ATOM 852 O O . ASN A 1 122 ? -20.310 -8.535 3.704 1.00 42.34 438 ASN A O 1
ATOM 857 N N . SER A 1 123 ? -18.634 -7.653 4.921 1.00 46.35 439 SER A N 1
ATOM 858 C CA . SER A 1 123 ? -19.498 -7.110 5.967 1.00 49.64 439 SER A CA 1
ATOM 859 C C . SER A 1 123 ? -20.382 -5.975 5.464 1.00 48.19 439 SER A C 1
ATOM 860 O O . SER A 1 123 ? -20.033 -5.271 4.512 1.00 45.78 439 SER A O 1
ATOM 863 N N . VAL A 1 124 ? -21.531 -5.823 6.118 1.00 45.83 440 VAL A N 1
ATOM 864 C CA . VAL A 1 124 ? -22.496 -4.768 5.823 1.00 42.74 440 VAL A CA 1
ATOM 865 C C . VAL A 1 124 ? -22.954 -4.148 7.141 1.00 41.64 440 VAL A C 1
ATOM 866 O O . VAL A 1 124 ? -23.030 -4.839 8.162 1.00 44.81 440 VAL A O 1
ATOM 870 N N . GLU A 1 125 ? -23.229 -2.844 7.118 1.00 42.28 441 GLU A N 1
ATOM 871 C CA . GLU A 1 125 ? -23.736 -2.127 8.297 1.00 42.00 441 GLU A CA 1
ATOM 872 C C . GLU A 1 125 ? -24.800 -1.106 7.911 1.00 42.95 441 GLU A C 1
ATOM 873 O O . GLU A 1 125 ? -24.827 -0.623 6.773 1.00 40.34 441 GLU A O 1
ATOM 879 N N . ARG A 1 126 ? -25.681 -0.812 8.871 1.00 41.87 442 ARG A N 1
ATOM 880 C CA . ARG A 1 126 ? -26.854 0.034 8.668 1.00 43.46 442 ARG A CA 1
ATOM 881 C C . ARG A 1 126 ? -26.749 1.277 9.545 1.00 43.63 442 ARG A C 1
ATOM 882 O O . ARG A 1 126 ? -26.427 1.164 10.725 1.00 38.30 442 ARG A O 1
ATOM 890 N N . TYR A 1 127 ? -27.037 2.443 8.966 1.00 41.03 443 TYR A N 1
ATOM 891 C CA . TYR A 1 127 ? -27.033 3.720 9.686 1.00 44.71 443 TYR A CA 1
ATOM 892 C C . TYR A 1 127 ? -28.459 4.159 9.987 1.00 39.24 443 TYR A C 1
ATOM 893 O O . TYR A 1 127 ? -29.320 4.083 9.108 1.00 39.43 443 TYR A O 1
ATOM 902 N N . GLU A 1 128 ? -28.685 4.626 11.219 1.00 44.20 444 GLU A N 1
ATOM 903 C CA . GLU A 1 128 ? -29.949 5.238 11.647 1.00 49.10 444 GLU A CA 1
ATOM 904 C C . GLU A 1 128 ? -29.733 6.749 11.819 1.00 43.31 444 GLU A C 1
ATOM 905 O O . GLU A 1 128 ? -29.035 7.156 12.754 1.00 43.61 444 GLU A O 1
ATOM 911 N N . PRO A 1 129 ? -30.296 7.584 10.913 1.00 41.31 445 PRO A N 1
ATOM 912 C CA . PRO A 1 129 ? -30.160 9.042 11.063 1.00 44.11 445 PRO A CA 1
ATOM 913 C C . PRO A 1 129 ? -30.753 9.632 12.348 1.00 53.16 445 PRO A C 1
ATOM 914 O O . PRO A 1 129 ? -30.160 10.551 12.919 1.00 56.16 445 PRO A O 1
ATOM 918 N N . GLU A 1 130 ? -31.895 9.109 12.794 1.00 58.18 446 GLU A N 1
ATOM 919 C CA . GLU A 1 130 ? -32.532 9.572 14.036 1.00 60.31 446 GLU A CA 1
ATOM 920 C C . GLU A 1 130 ? -31.616 9.433 15.265 1.00 63.46 446 GLU A C 1
ATOM 921 O O . GLU A 1 130 ? -31.603 10.318 16.119 1.00 69.36 446 GLU A O 1
ATOM 927 N N . ARG A 1 131 ? -30.845 8.344 15.332 1.00 62.00 447 ARG A N 1
ATOM 928 C CA . ARG A 1 131 ? -29.914 8.084 16.447 1.00 52.56 447 ARG A CA 1
ATOM 929 C C . ARG A 1 131 ? -28.424 8.375 16.151 1.00 50.28 447 ARG A C 1
ATOM 930 O O . ARG A 1 131 ? -27.611 8.361 17.076 1.00 47.45 447 ARG A O 1
ATOM 938 N N . ASP A 1 132 ? -28.072 8.636 14.886 1.00 51.68 448 ASP A N 1
ATOM 939 C CA . ASP A 1 132 ? -26.669 8.827 14.454 1.00 47.00 448 ASP A CA 1
ATOM 940 C C . ASP A 1 132 ? -25.766 7.650 14.872 1.00 46.04 448 ASP A C 1
ATOM 941 O O . ASP A 1 132 ? -24.673 7.838 15.415 1.00 49.67 448 ASP A O 1
ATOM 946 N N . GLU A 1 133 ? -26.248 6.435 14.620 1.00 45.61 449 GLU A N 1
ATOM 947 C CA . GLU A 1 133 ? -25.557 5.212 15.021 1.00 48.64 449 GLU A CA 1
ATOM 948 C C . GLU A 1 133 ? -25.479 4.237 13.861 1.00 43.89 449 GLU A C 1
ATOM 949 O O . GLU A 1 133 ? -26.453 4.075 13.119 1.00 42.10 449 GLU A O 1
ATOM 955 N N . TRP A 1 134 ? -24.320 3.593 13.724 1.00 49.47 450 TRP A N 1
ATOM 956 C CA . TRP A 1 134 ? -24.141 2.459 12.817 1.00 49.74 450 TRP A CA 1
ATOM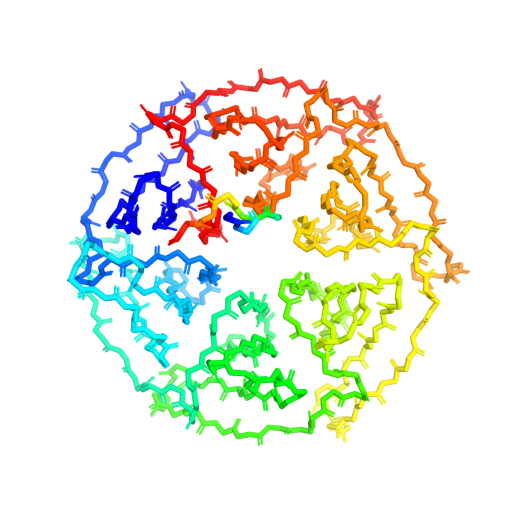 957 C C . TRP A 1 134 ? -24.245 1.185 13.597 1.00 49.54 450 TRP A C 1
ATOM 958 O O . TRP A 1 134 ? -23.792 1.126 14.742 1.00 48.77 450 TRP A O 1
ATOM 969 N N . HIS A 1 135 ? -24.844 0.158 12.990 1.00 45.94 451 HIS A N 1
ATOM 970 C CA . HIS A 1 135 ? -24.802 -1.210 13.528 1.00 49.23 451 HIS A CA 1
ATOM 971 C C . HIS A 1 135 ? -24.571 -2.185 12.415 1.00 46.14 451 HIS A C 1
ATOM 972 O O . HIS A 1 135 ? -25.122 -2.025 11.322 1.00 42.50 451 HIS A O 1
ATOM 979 N N . LEU A 1 136 ? -23.751 -3.200 12.682 1.00 45.79 452 LEU A N 1
ATOM 980 C CA . LEU A 1 136 ? -23.504 -4.279 11.721 1.00 49.89 452 LEU A CA 1
ATOM 981 C C . LEU A 1 136 ? -24.740 -5.173 11.577 1.00 51.11 452 LEU A C 1
ATOM 982 O O . LEU A 1 136 ? -25.379 -5.513 12.575 1.00 49.27 452 LEU A O 1
ATOM 987 N N . VAL A 1 137 ? -25.070 -5.521 10.332 1.00 49.31 453 VAL A N 1
ATOM 988 C CA . VAL A 1 137 ? -26.113 -6.501 10.012 1.00 46.13 453 VAL A CA 1
ATOM 989 C C . VAL A 1 137 ? -25.422 -7.766 9.482 1.00 43.43 453 VAL A C 1
ATOM 990 O O . VAL A 1 137 ? -24.204 -7.893 9.610 1.00 44.34 453 VAL A O 1
ATOM 994 N N . ALA A 1 138 ? -26.187 -8.706 8.920 1.00 41.13 454 ALA A N 1
ATOM 995 C CA . ALA A 1 138 ? -25.624 -9.950 8.375 1.00 41.09 454 ALA A CA 1
ATOM 996 C C . ALA A 1 138 ? -24.654 -9.670 7.220 1.00 45.09 454 ALA A C 1
ATOM 997 O O . ALA A 1 138 ? -24.981 -8.883 6.328 1.00 40.40 454 ALA A O 1
ATOM 999 N N . PRO A 1 139 ? -23.465 -10.310 7.231 1.00 42.86 455 PRO A N 1
ATOM 1000 C CA . PRO A 1 139 ? -22.505 -10.072 6.155 1.00 52.39 455 PRO A CA 1
ATOM 1001 C C . PRO A 1 139 ? -22.927 -10.755 4.858 1.00 46.16 455 PRO A C 1
ATOM 1002 O O . PRO A 1 139 ? -23.636 -11.760 4.900 1.00 43.71 455 PRO A O 1
ATOM 1006 N N . MET A 1 140 ? -22.493 -10.206 3.725 1.00 45.03 456 MET A N 1
ATOM 1007 C CA . MET A 1 140 ? -22.739 -10.817 2.415 1.00 43.54 456 MET A CA 1
ATOM 1008 C C . MET A 1 140 ? -22.070 -12.182 2.312 1.00 38.92 456 MET A C 1
ATOM 1009 O O . MET A 1 140 ? -21.108 -12.474 3.026 1.00 39.66 456 MET A O 1
ATOM 1014 N N . LEU A 1 141 ? -22.589 -13.006 1.406 1.00 40.91 457 LEU A N 1
ATOM 1015 C CA . LEU A 1 141 ? -22.021 -14.323 1.133 1.00 45.67 457 LEU A CA 1
ATOM 1016 C C . LEU A 1 141 ? -20.679 -14.208 0.401 1.00 49.17 457 LEU A C 1
ATOM 1017 O O . LEU A 1 141 ? -19.806 -15.060 0.574 1.00 54.87 457 LEU A O 1
ATOM 1022 N N . THR A 1 142 ? -20.529 -13.153 -0.405 1.00 47.05 458 THR A N 1
ATOM 1023 C CA . THR A 1 142 ? -19.318 -12.889 -1.190 1.00 44.93 458 THR A CA 1
ATOM 1024 C C . THR A 1 142 ? -18.694 -11.560 -0.748 1.00 47.09 458 THR A C 1
ATOM 1025 O O . THR A 1 142 ? -19.414 -10.581 -0.516 1.00 45.67 458 THR A O 1
ATOM 1029 N N . ARG A 1 143 ? -17.367 -11.532 -0.619 1.00 46.86 459 ARG A N 1
ATOM 1030 C CA . ARG A 1 143 ? -16.626 -10.274 -0.434 1.00 47.60 459 ARG A CA 1
ATOM 1031 C C . ARG A 1 143 ? -16.738 -9.473 -1.725 1.00 50.26 459 ARG A C 1
ATOM 1032 O O . ARG A 1 143 ? -16.596 -10.044 -2.807 1.00 44.92 459 ARG A O 1
ATOM 1040 N N . ARG A 1 144 ? -17.027 -8.173 -1.618 1.00 46.40 460 ARG A N 1
ATOM 1041 C CA . ARG A 1 144 ? -17.266 -7.321 -2.798 1.00 41.95 460 ARG A CA 1
ATOM 1042 C C . ARG A 1 144 ? -16.743 -5.889 -2.621 1.00 41.80 460 ARG A C 1
ATOM 1043 O O . ARG A 1 144 ? -17.138 -5.191 -1.683 1.00 38.14 460 ARG A O 1
ATOM 1051 N N . ILE A 1 145 ? -15.837 -5.475 -3.510 1.00 44.30 461 ILE A N 1
ATOM 1052 C CA . ILE A 1 145 ? -15.484 -4.060 -3.690 1.00 41.51 461 ILE A CA 1
ATOM 1053 C C . ILE A 1 145 ? -15.818 -3.665 -5.126 1.00 40.93 461 ILE A C 1
ATOM 1054 O O . ILE A 1 145 ? -15.885 -4.519 -6.013 1.00 45.62 461 ILE A O 1
ATOM 1059 N N . GLY A 1 146 ? -16.031 -2.373 -5.348 1.00 38.73 462 GLY A N 1
ATOM 1060 C CA . GLY A 1 146 ? -16.524 -1.878 -6.634 1.00 37.68 462 GLY A CA 1
ATOM 1061 C C . GLY A 1 146 ? -17.912 -2.422 -6.912 1.00 41.51 462 GLY A C 1
ATOM 1062 O O . GLY A 1 146 ? -18.267 -2.691 -8.061 1.00 42.86 462 GLY A O 1
ATOM 1063 N N . VAL A 1 147 ? -18.694 -2.573 -5.843 1.00 41.05 463 VAL A N 1
ATOM 1064 C CA . VAL A 1 147 ? -19.962 -3.284 -5.877 1.00 38.68 463 VAL A CA 1
ATOM 1065 C C . VAL A 1 147 ? -21.095 -2.323 -6.208 1.00 39.37 463 VAL A C 1
ATOM 1066 O O . VAL A 1 147 ? -21.122 -1.189 -5.722 1.00 43.45 463 VAL A O 1
ATOM 1070 N N . GLY A 1 148 ? -22.016 -2.783 -7.049 1.00 41.22 464 GLY A N 1
ATOM 1071 C CA . GLY A 1 148 ? -23.239 -2.058 -7.342 1.00 43.33 464 GLY A CA 1
ATOM 1072 C C . GLY A 1 148 ? -24.321 -2.436 -6.346 1.00 43.47 464 GLY A C 1
ATOM 1073 O O . GLY A 1 148 ? -24.441 -3.609 -5.976 1.00 37.43 464 GLY A O 1
ATOM 1074 N N . VAL A 1 149 ? -25.102 -1.445 -5.913 1.00 43.23 465 VAL A N 1
ATOM 1075 C CA . VAL A 1 149 ? -26.187 -1.658 -4.952 1.00 39.17 465 VAL A CA 1
ATOM 1076 C C . VAL A 1 149 ? -27.496 -1.058 -5.460 1.00 38.86 465 VAL A C 1
ATOM 1077 O O . VAL A 1 149 ? -27.520 0.053 -5.988 1.00 46.04 465 VAL A O 1
ATOM 1081 N N . ALA A 1 150 ? -28.581 -1.811 -5.290 1.00 37.68 466 ALA A N 1
ATOM 1082 C CA . ALA A 1 150 ? -29.908 -1.392 -5.717 1.00 39.62 466 ALA A CA 1
ATOM 1083 C C . ALA A 1 150 ? -30.947 -1.890 -4.720 1.00 40.17 466 ALA A C 1
ATOM 1084 O O . ALA A 1 150 ? -30.856 -3.027 -4.246 1.00 40.28 466 ALA A O 1
ATOM 1086 N N . VAL A 1 151 ? -31.910 -1.029 -4.390 1.00 40.42 467 VAL A N 1
ATOM 1087 C CA . VAL A 1 151 ? -33.028 -1.396 -3.524 1.00 37.61 467 VAL A CA 1
ATOM 1088 C C . VAL A 1 151 ? -34.257 -1.599 -4.392 1.00 36.09 467 VAL A C 1
ATOM 1089 O O . VAL A 1 151 ? -34.648 -0.698 -5.135 1.00 41.04 467 VAL A O 1
ATOM 1093 N N . LEU A 1 152 ? -34.846 -2.788 -4.299 1.00 38.60 468 LEU A N 1
ATOM 1094 C CA . LEU A 1 152 ? -36.024 -3.163 -5.078 1.00 42.55 468 LEU A CA 1
ATOM 1095 C C . LEU A 1 152 ? -36.920 -4.066 -4.222 1.00 40.37 468 LEU A C 1
ATOM 1096 O O . LEU A 1 152 ? -36.432 -5.025 -3.618 1.00 37.39 468 LEU A O 1
ATOM 1101 N N . ASN A 1 153 ? -38.213 -3.736 -4.164 1.00 41.47 469 ASN A N 1
ATOM 1102 C CA . ASN A 1 153 ? -39.202 -4.437 -3.320 1.00 40.54 469 ASN A CA 1
ATOM 1103 C C . ASN A 1 153 ? -38.768 -4.563 -1.849 1.00 45.74 469 ASN A C 1
ATOM 1104 O O . ASN A 1 153 ? -38.945 -5.611 -1.220 1.00 40.10 469 ASN A O 1
ATOM 1109 N N . ARG A 1 154 ? -38.188 -3.480 -1.326 1.00 42.02 470 ARG A N 1
ATOM 1110 C CA . ARG A 1 154 ? -37.654 -3.413 0.045 1.00 42.42 470 ARG A CA 1
ATOM 1111 C C . ARG A 1 154 ? -36.520 -4.417 0.349 1.00 38.55 470 ARG A C 1
ATOM 1112 O O . ARG A 1 154 ? -36.234 -4.705 1.514 1.00 33.59 470 ARG A O 1
ATOM 1120 N N . LEU A 1 155 ? -35.857 -4.916 -0.697 1.00 35.20 471 LEU A N 1
ATOM 1121 C CA . LEU A 1 155 ? -34.711 -5.815 -0.560 1.00 35.69 471 LEU A CA 1
ATOM 1122 C C . LEU A 1 155 ? -33.472 -5.100 -1.081 1.00 37.23 471 LEU A C 1
ATOM 1123 O O . LEU A 1 155 ? -33.562 -4.347 -2.050 1.00 41.90 471 LEU A O 1
ATOM 1128 N N . LEU A 1 156 ? -32.326 -5.345 -0.448 1.00 35.79 472 LEU A N 1
ATOM 1129 C CA . LEU A 1 156 ? -31.059 -4.726 -0.844 1.00 41.13 472 LEU A CA 1
ATOM 1130 C C . LEU A 1 156 ? -30.273 -5.732 -1.688 1.00 41.58 472 LEU A C 1
ATOM 1131 O O . LEU A 1 156 ? -29.919 -6.804 -1.204 1.00 46.45 472 LEU A O 1
ATOM 1136 N N . TYR A 1 157 ? -30.022 -5.385 -2.950 1.00 42.96 473 TYR A N 1
ATOM 1137 C CA . TYR A 1 157 ? -29.270 -6.238 -3.873 1.00 38.17 473 TYR A CA 1
ATOM 1138 C C . TYR A 1 157 ? -27.825 -5.760 -3.953 1.00 41.11 473 TYR A C 1
ATOM 1139 O O . TYR A 1 157 ? -27.586 -4.560 -4.064 1.00 41.16 473 TYR A O 1
ATOM 1148 N N . ALA A 1 158 ? -26.881 -6.699 -3.887 1.00 38.99 474 ALA A N 1
ATOM 1149 C CA . ALA A 1 158 ? -25.464 -6.447 -4.160 1.00 36.28 474 ALA A CA 1
ATOM 1150 C C . ALA A 1 158 ? -25.127 -7.117 -5.490 1.00 41.69 474 ALA A C 1
ATOM 1151 O O . ALA A 1 158 ? -25.371 -8.313 -5.657 1.00 45.25 474 ALA A O 1
ATOM 1153 N N . VAL A 1 159 ? -24.576 -6.348 -6.428 1.00 44.01 475 VAL A N 1
ATOM 1154 C CA . VAL A 1 159 ? -24.370 -6.804 -7.809 1.00 37.70 475 VAL A CA 1
ATOM 1155 C C . VAL A 1 159 ? -22.908 -6.632 -8.231 1.00 41.03 475 VAL A C 1
ATOM 1156 O O . VAL A 1 159 ? -22.374 -5.522 -8.198 1.00 37.10 475 VAL A O 1
ATOM 1160 N N . GLY A 1 160 ? -22.270 -7.740 -8.611 1.00 44.68 476 GLY A N 1
ATOM 1161 C CA . GLY A 1 160 ? -20.926 -7.720 -9.185 1.00 40.34 476 GLY A CA 1
ATOM 1162 C C . GLY A 1 160 ? -19.817 -7.348 -8.215 1.00 41.80 476 GLY A C 1
ATOM 1163 O O . GLY A 1 160 ? -19.902 -7.634 -7.016 1.00 39.01 476 GLY A O 1
ATOM 1164 N N . GLY A 1 161 ? -18.772 -6.714 -8.749 1.00 41.45 477 GLY A N 1
ATOM 1165 C CA . GLY A 1 161 ? -17.634 -6.248 -7.959 1.00 40.29 477 GLY A CA 1
ATOM 1166 C C . GLY A 1 161 ? -16.422 -7.158 -8.030 1.00 39.57 477 GLY A C 1
ATOM 1167 O O . GLY A 1 161 ? -16.274 -7.943 -8.970 1.00 39.68 477 GLY A O 1
ATOM 1168 N N . PHE A 1 162 ? -15.564 -7.045 -7.017 1.00 41.75 478 PHE A N 1
ATOM 1169 C CA . PHE A 1 162 ? -14.267 -7.718 -6.968 1.00 44.75 478 PHE A CA 1
ATOM 1170 C C . PHE A 1 162 ? -14.039 -8.281 -5.565 1.00 46.69 478 PHE A C 1
ATOM 1171 O O . PHE A 1 162 ? -14.166 -7.548 -4.584 1.00 51.14 478 PHE A O 1
ATOM 1179 N N . ASP A 1 163 ? -13.687 -9.566 -5.477 1.00 48.48 479 ASP A N 1
ATOM 1180 C CA . ASP A 1 163 ? -13.602 -10.283 -4.185 1.00 46.75 479 ASP A CA 1
ATOM 1181 C C . ASP A 1 163 ? -12.202 -10.385 -3.560 1.00 47.01 479 ASP A C 1
ATOM 1182 O O . ASP A 1 163 ? -12.042 -11.015 -2.511 1.00 48.46 479 ASP A O 1
ATOM 1187 N N . GLY A 1 164 ? -11.208 -9.757 -4.190 1.00 53.52 480 GLY A N 1
ATOM 1188 C CA . GLY A 1 164 ? -9.806 -9.873 -3.782 1.00 57.18 480 GLY A CA 1
ATOM 1189 C C . GLY A 1 164 ? -8.969 -10.618 -4.805 1.00 61.53 480 GLY A C 1
ATOM 1190 O O . GLY A 1 164 ? -7.821 -10.243 -5.052 1.00 63.56 480 GLY A O 1
ATOM 1191 N N . THR A 1 165 ? -9.547 -11.670 -5.392 1.00 64.76 481 THR A N 1
ATOM 1192 C CA . THR A 1 165 ? -8.895 -12.482 -6.425 1.00 62.68 481 THR A CA 1
ATOM 1193 C C . THR A 1 165 ? -9.538 -12.277 -7.806 1.00 60.87 481 THR A C 1
ATOM 1194 O O . THR A 1 165 ? -8.844 -11.955 -8.772 1.00 66.42 481 THR A O 1
ATOM 1198 N N . ASN A 1 166 ? -10.858 -12.461 -7.882 1.00 56.56 482 ASN A N 1
ATOM 1199 C CA . ASN A 1 166 ? -11.611 -12.424 -9.144 1.00 53.10 482 ASN A CA 1
ATOM 1200 C C . ASN A 1 166 ? -12.658 -11.322 -9.205 1.00 54.24 482 ASN A C 1
ATOM 1201 O O . ASN A 1 166 ? -13.214 -10.916 -8.180 1.00 50.90 482 ASN A O 1
ATOM 1206 N N . ARG A 1 167 ? -12.931 -10.858 -10.425 1.00 48.24 483 ARG A N 1
ATOM 1207 C CA . ARG A 1 167 ? -14.070 -9.985 -10.699 1.00 49.25 483 ARG A CA 1
ATOM 1208 C C . ARG A 1 167 ? -15.307 -10.852 -10.910 1.00 50.11 483 ARG A C 1
ATOM 1209 O O . ARG A 1 167 ? -15.199 -11.988 -11.381 1.00 46.98 483 ARG A O 1
ATOM 1217 N N . LEU A 1 168 ? -16.474 -10.304 -10.571 1.00 43.04 484 LEU A N 1
ATOM 1218 C CA . LEU A 1 168 ? -17.687 -11.098 -10.365 1.00 41.53 484 LEU A CA 1
ATOM 1219 C C . LEU A 1 168 ? -18.815 -10.740 -11.327 1.00 40.74 484 LEU A C 1
ATOM 1220 O O . LEU A 1 168 ? -19.064 -9.565 -11.584 1.00 45.48 484 LEU A O 1
ATOM 1225 N N . ASN A 1 169 ? -19.475 -11.766 -11.866 1.00 41.03 485 ASN A N 1
ATOM 1226 C CA . ASN A 1 169 ? -20.806 -11.620 -12.470 1.00 41.77 485 ASN A CA 1
ATOM 1227 C C . ASN A 1 169 ? -21.932 -11.993 -11.490 1.00 40.30 485 ASN A C 1
ATOM 1228 O O . ASN A 1 169 ? -23.113 -11.817 -11.804 1.00 40.17 485 ASN A O 1
ATOM 1233 N N . SER A 1 170 ? -21.568 -12.512 -10.317 1.00 35.68 486 SER A N 1
ATOM 1234 C CA . SER A 1 170 ? -22.553 -12.960 -9.335 1.00 42.29 486 SER A CA 1
ATOM 1235 C C . SER A 1 170 ? -23.258 -11.778 -8.661 1.00 44.24 486 SER A C 1
ATOM 1236 O O . SER A 1 170 ? -22.700 -10.679 -8.565 1.00 40.08 486 SER A O 1
ATOM 1239 N N . ALA A 1 171 ? -24.491 -12.017 -8.222 1.00 41.39 487 ALA A N 1
ATOM 1240 C CA . ALA A 1 171 ? -25.272 -11.039 -7.465 1.00 42.56 487 ALA A CA 1
ATOM 1241 C C . ALA A 1 171 ? -25.982 -11.740 -6.313 1.00 45.39 487 ALA A C 1
ATOM 1242 O O . ALA A 1 171 ? -26.248 -12.942 -6.385 1.00 43.02 487 ALA A O 1
ATOM 1244 N N . GLU A 1 172 ? -26.271 -10.984 -5.256 1.00 40.49 488 GLU A N 1
ATOM 1245 C CA . GLU A 1 172 ? -26.972 -11.506 -4.078 1.00 42.03 488 GLU A CA 1
ATOM 1246 C C . GLU A 1 172 ? -27.912 -10.467 -3.472 1.00 46.19 488 GLU A C 1
ATOM 1247 O O . GLU A 1 172 ? -27.727 -9.264 -3.655 1.00 38.13 488 GLU A O 1
ATOM 1253 N N . CYS A 1 173 ? -28.908 -10.966 -2.744 1.00 47.54 489 CYS A N 1
ATOM 1254 C CA . CYS A 1 173 ? -30.053 -10.189 -2.289 1.00 44.60 489 CYS A CA 1
ATOM 1255 C C . CYS A 1 173 ? -30.189 -10.295 -0.770 1.00 49.01 489 CYS A C 1
ATOM 1256 O O . CYS A 1 173 ? -30.184 -11.401 -0.233 1.00 46.15 489 CYS A O 1
ATOM 1259 N N . TYR A 1 174 ? -30.316 -9.147 -0.100 1.00 43.58 490 TYR A N 1
ATOM 1260 C CA . TYR A 1 174 ? -30.473 -9.066 1.360 1.00 44.29 490 TYR A CA 1
ATOM 1261 C C . TYR A 1 174 ? -31.941 -8.893 1.741 1.00 42.95 490 TYR A C 1
ATOM 1262 O O . TYR A 1 174 ? -32.681 -8.169 1.070 1.00 46.43 490 TYR A O 1
ATOM 1271 N N . TYR A 1 175 ? -32.331 -9.558 2.827 1.00 41.03 491 TYR A N 1
ATOM 1272 C CA . TYR A 1 175 ? -33.689 -9.536 3.357 1.00 42.64 491 TYR A CA 1
ATOM 1273 C C . TYR A 1 175 ? -33.638 -8.855 4.730 1.00 40.19 491 TYR A C 1
ATOM 1274 O O . TYR A 1 175 ? -33.269 -9.509 5.708 1.00 38.20 491 TYR A O 1
ATOM 1283 N N . PRO A 1 176 ? -33.969 -7.540 4.805 1.00 37.83 492 PRO A N 1
ATOM 1284 C CA . PRO A 1 176 ? -33.846 -6.790 6.070 1.00 39.24 492 PRO A CA 1
ATOM 1285 C C . PRO A 1 176 ? -34.616 -7.349 7.270 1.00 37.69 492 PRO A C 1
ATOM 1286 O O . PRO A 1 176 ? -34.087 -7.351 8.384 1.00 37.80 492 PRO A O 1
ATOM 1290 N N . GLU A 1 177 ? -35.840 -7.814 7.040 1.00 41.40 493 GLU A N 1
ATOM 1291 C CA . GLU A 1 177 ? -36.687 -8.339 8.123 1.00 41.51 493 GLU A CA 1
ATOM 1292 C C . GLU A 1 177 ? -36.160 -9.661 8.673 1.00 42.12 493 GLU A C 1
ATOM 1293 O O . GLU A 1 177 ? -36.195 -9.882 9.883 1.00 44.20 493 GLU A O 1
ATOM 1299 N N . ARG A 1 178 ? -35.668 -10.524 7.783 1.00 46.07 494 ARG A N 1
ATOM 1300 C CA . ARG A 1 178 ? -35.036 -11.792 8.171 1.00 46.43 494 ARG A CA 1
ATOM 1301 C C . ARG A 1 178 ? -33.552 -11.664 8.548 1.00 46.52 494 ARG A C 1
ATOM 1302 O O . ARG A 1 178 ? -33.019 -12.543 9.230 1.00 53.27 494 ARG A O 1
ATOM 1310 N N . ASN A 1 179 ? -32.896 -10.585 8.110 1.00 44.73 495 ASN A N 1
ATOM 1311 C CA . ASN A 1 179 ? -31.444 -10.383 8.280 1.00 42.55 495 ASN A CA 1
ATOM 1312 C C . ASN A 1 179 ? -30.611 -11.545 7.721 1.00 36.30 495 ASN A C 1
ATOM 1313 O O . ASN A 1 179 ? -29.888 -12.228 8.447 1.00 39.97 495 ASN A O 1
ATOM 1318 N N . GLU A 1 180 ? -30.732 -11.765 6.418 1.00 40.08 496 GLU A N 1
ATOM 1319 C CA . GLU A 1 180 ? -29.983 -12.821 5.745 1.00 41.59 496 GLU A CA 1
ATOM 1320 C C . GLU A 1 180 ? -29.823 -12.525 4.261 1.00 44.94 496 GLU A C 1
ATOM 1321 O O . GLU A 1 180 ? -30.654 -11.825 3.667 1.00 38.30 496 GLU A O 1
ATOM 1327 N N . TRP A 1 181 ? -28.749 -13.067 3.684 1.00 42.33 497 TRP A N 1
ATOM 1328 C CA . TRP A 1 181 ? -28.428 -12.903 2.265 1.00 44.97 497 TRP A CA 1
ATOM 1329 C C . TRP A 1 181 ? -28.688 -14.173 1.504 1.00 44.56 497 TRP A C 1
ATOM 1330 O O . TRP A 1 181 ? -28.565 -15.269 2.052 1.00 42.22 497 TRP A O 1
ATOM 1341 N N . ARG A 1 182 ? -29.036 -14.026 0.227 1.00 44.33 498 ARG A N 1
ATOM 1342 C CA . ARG A 1 182 ? -29.287 -15.159 -0.662 1.00 49.50 498 ARG A CA 1
ATOM 1343 C C . ARG A 1 182 ? -28.783 -14.827 -2.069 1.00 52.20 498 ARG A C 1
ATOM 1344 O O . ARG A 1 182 ? -29.014 -13.722 -2.577 1.00 41.42 498 ARG A O 1
ATOM 1352 N N . MET A 1 183 ? -28.104 -15.790 -2.690 1.00 48.97 499 MET A N 1
ATOM 1353 C CA . MET A 1 183 ? -27.540 -15.612 -4.029 1.00 50.23 499 MET A CA 1
ATOM 1354 C C . MET A 1 183 ? -28.681 -15.659 -5.042 1.00 45.54 499 MET A C 1
ATOM 1355 O O . MET A 1 183 ? -29.570 -16.502 -4.929 1.00 50.25 499 MET A O 1
ATOM 1360 N N . ILE A 1 184 ? -28.664 -14.734 -6.005 1.00 40.16 500 ILE A N 1
ATOM 1361 C CA . ILE A 1 184 ? -29.663 -14.686 -7.084 1.00 36.90 500 ILE A CA 1
ATOM 1362 C C . ILE A 1 184 ? -29.000 -15.055 -8.418 1.00 37.20 500 ILE A C 1
ATOM 1363 O O . ILE A 1 184 ? -27.829 -15.415 -8.440 1.00 38.71 500 ILE A O 1
ATOM 1368 N N . THR A 1 185 ? -29.748 -14.969 -9.517 1.00 41.05 501 THR A N 1
ATOM 1369 C CA . THR A 1 185 ? -29.205 -15.248 -10.849 1.00 41.11 501 THR A CA 1
ATOM 1370 C C . THR A 1 185 ? -28.039 -14.299 -11.164 1.00 41.62 501 THR A C 1
ATOM 1371 O O . THR A 1 185 ? -28.189 -13.076 -11.085 1.00 43.18 501 THR A O 1
ATOM 1375 N N . ALA A 1 186 ? -26.883 -14.875 -11.490 1.00 41.05 502 ALA A N 1
ATOM 1376 C CA . ALA A 1 186 ? -25.691 -14.102 -11.846 1.00 42.65 502 ALA A CA 1
ATOM 1377 C C . ALA A 1 186 ? -25.881 -13.410 -13.195 1.00 45.12 502 ALA A C 1
ATOM 1378 O O . ALA A 1 186 ? -26.702 -13.841 -14.010 1.00 38.64 502 ALA A O 1
ATOM 1380 N N . MET A 1 187 ? -25.132 -12.327 -13.408 1.00 44.17 503 MET A N 1
ATOM 1381 C CA . MET A 1 187 ? -25.224 -11.526 -14.636 1.00 47.95 503 MET A CA 1
ATOM 1382 C C . MET A 1 187 ? -24.639 -12.250 -15.843 1.00 40.77 503 MET A C 1
ATOM 1383 O O . MET A 1 187 ? -23.864 -13.197 -15.696 1.00 37.98 503 MET A O 1
ATOM 1388 N N . ASN A 1 188 ? -25.007 -11.778 -17.033 1.00 45.37 504 ASN A N 1
ATOM 1389 C CA . ASN A 1 188 ? -24.422 -12.266 -18.288 1.00 48.49 504 ASN A CA 1
ATOM 1390 C C . ASN A 1 188 ? -22.921 -11.974 -18.360 1.00 50.33 504 ASN A C 1
ATOM 1391 O O . ASN A 1 188 ? -22.137 -12.835 -18.756 1.00 53.24 504 ASN A O 1
ATOM 1396 N N . THR A 1 189 ? -22.539 -10.761 -17.957 1.00 51.00 505 THR A N 1
ATOM 1397 C CA . THR A 1 189 ? -21.154 -10.289 -18.020 1.00 43.33 505 THR A CA 1
ATOM 1398 C C . THR A 1 189 ? -20.570 -10.110 -16.621 1.00 42.54 505 THR A C 1
ATOM 1399 O O . THR A 1 189 ? -21.288 -9.765 -15.683 1.00 45.72 505 THR A O 1
ATOM 1403 N N . ILE A 1 190 ? -19.266 -10.343 -16.491 1.00 43.25 506 ILE A N 1
ATOM 1404 C CA . ILE A 1 190 ? -18.532 -9.998 -15.275 1.00 44.98 506 ILE A CA 1
ATOM 1405 C C . ILE A 1 190 ? -18.400 -8.472 -15.245 1.00 46.81 506 ILE A C 1
ATOM 1406 O O . ILE A 1 190 ? -18.004 -7.862 -16.241 1.00 45.35 506 ILE A O 1
ATOM 1411 N N . ARG A 1 191 ? -18.772 -7.868 -14.116 1.00 44.05 507 ARG A N 1
ATOM 1412 C CA . ARG A 1 191 ? -18.785 -6.409 -13.963 1.00 39.32 507 ARG A CA 1
ATOM 1413 C C . ARG A 1 191 ? -18.282 -6.010 -12.582 1.00 44.02 507 ARG A C 1
ATOM 1414 O O . ARG A 1 191 ? -18.956 -6.252 -11.574 1.00 43.46 507 ARG A O 1
ATOM 1422 N N . SER A 1 192 ? -17.085 -5.430 -12.545 1.00 38.87 508 SER A N 1
ATOM 1423 C CA . SER A 1 192 ? -16.601 -4.699 -11.384 1.00 38.66 508 SER A CA 1
ATOM 1424 C C . SER A 1 192 ? -16.590 -3.205 -11.723 1.00 42.39 508 SER A C 1
ATOM 1425 O O . SER A 1 192 ? -16.201 -2.809 -12.835 1.00 39.38 508 SER A O 1
ATOM 1428 N N . GLY A 1 193 ? -17.031 -2.382 -10.771 1.00 38.27 509 GLY A N 1
ATOM 1429 C CA . GLY A 1 193 ? -17.111 -0.938 -10.971 1.00 37.50 509 GLY A CA 1
ATOM 1430 C C . GLY A 1 193 ? -18.136 -0.510 -12.006 1.00 39.13 509 GLY A C 1
ATOM 1431 O O . GLY A 1 193 ? -17.933 0.478 -12.713 1.00 40.57 509 GLY A O 1
ATOM 1432 N N . ALA A 1 194 ? -19.237 -1.252 -12.103 1.00 42.30 510 ALA A N 1
ATOM 1433 C CA . ALA A 1 194 ? -20.359 -0.863 -12.958 1.00 41.06 510 ALA A CA 1
ATOM 1434 C C . ALA A 1 194 ? -21.231 0.144 -12.218 1.00 38.98 510 ALA A C 1
ATOM 1435 O O . ALA A 1 194 ? -21.013 0.422 -11.035 1.00 38.84 510 ALA A O 1
ATOM 1437 N N . GLY A 1 195 ? -22.199 0.703 -12.936 1.00 38.01 511 GLY A N 1
ATOM 1438 C CA . GLY A 1 195 ? -23.263 1.512 -12.348 1.00 40.71 511 GLY A CA 1
ATOM 1439 C C . GLY A 1 195 ? -24.495 0.641 -12.180 1.00 38.96 511 GLY A C 1
ATOM 1440 O O . GLY A 1 195 ? -24.996 0.085 -13.165 1.00 35.44 511 GLY A O 1
ATOM 1441 N N . VAL A 1 196 ? -24.982 0.515 -10.945 1.00 36.60 512 VAL A N 1
ATOM 1442 C CA . VAL A 1 196 ? -26.180 -0.277 -10.661 1.00 36.65 512 VAL A CA 1
ATOM 1443 C C . VAL A 1 196 ? -27.279 0.589 -10.035 1.00 38.66 512 VAL A C 1
ATOM 1444 O O . VAL A 1 196 ? -27.036 1.316 -9.070 1.00 35.84 512 VAL A O 1
ATOM 1448 N N . CYS A 1 197 ? -28.478 0.501 -10.607 1.00 39.05 513 CYS A N 1
ATOM 1449 C CA . CYS A 1 197 ? -29.639 1.277 -10.163 1.00 41.61 513 CYS A CA 1
ATOM 1450 C C . CYS A 1 197 ? -30.932 0.499 -10.416 1.00 40.74 513 CYS A C 1
ATOM 1451 O O . CYS A 1 197 ? -30.902 -0.581 -11.014 1.00 41.49 513 CYS A O 1
ATOM 1454 N N . VAL A 1 198 ? -32.053 1.053 -9.955 1.00 45.61 514 VAL A N 1
ATOM 1455 C CA . VAL A 1 198 ? -33.382 0.460 -10.146 1.00 42.09 514 VAL A CA 1
ATOM 1456 C C . VAL A 1 198 ? -34.257 1.402 -10.967 1.00 40.34 514 VAL A C 1
ATOM 1457 O O . VAL A 1 198 ? -34.394 2.575 -10.622 1.00 38.84 514 VAL A O 1
ATOM 1461 N N . LEU A 1 199 ? -34.839 0.887 -12.049 1.00 37.84 515 LEU A N 1
ATOM 1462 C CA . LEU A 1 199 ? -35.804 1.639 -12.865 1.00 46.42 515 LEU A CA 1
ATOM 1463 C C . LEU A 1 199 ? -36.950 0.725 -13.307 1.00 46.10 515 LEU A C 1
ATOM 1464 O O . LEU A 1 199 ? -36.706 -0.340 -13.878 1.00 51.79 515 LEU A O 1
ATOM 1469 N N . HIS A 1 200 ? -38.187 1.157 -13.046 1.00 48.91 516 HIS A N 1
ATOM 1470 C CA . HIS A 1 200 ? -39.402 0.427 -13.431 1.00 48.35 516 HIS A CA 1
ATOM 1471 C C . HIS A 1 200 ? -39.355 -1.028 -13.036 1.00 45.87 516 HIS A C 1
ATOM 1472 O O . HIS A 1 200 ? -39.480 -1.919 -13.883 1.00 46.72 516 HIS A O 1
ATOM 1479 N N . ASN A 1 201 ? -39.127 -1.264 -11.741 1.00 51.23 517 ASN A N 1
ATOM 1480 C CA . ASN A 1 201 ? -39.128 -2.608 -11.138 1.00 54.04 517 ASN A CA 1
ATOM 1481 C C . ASN A 1 201 ? -38.026 -3.575 -11.633 1.00 49.12 517 ASN A C 1
ATOM 1482 O O . ASN A 1 201 ? -38.155 -4.791 -11.483 1.00 56.79 517 ASN A O 1
ATOM 1487 N N . CYS A 1 202 ? -36.940 -3.033 -12.189 1.00 45.08 518 CYS A N 1
ATOM 1488 C CA . CYS A 1 202 ? -35.817 -3.835 -12.688 1.00 44.70 518 CYS A CA 1
ATOM 1489 C C . CYS A 1 202 ? -34.483 -3.244 -12.252 1.00 39.21 518 CYS A C 1
ATOM 1490 O O . CYS A 1 202 ? -34.329 -2.023 -12.223 1.00 41.19 518 CYS A O 1
ATOM 1493 N N . ILE A 1 203 ? -33.521 -4.113 -11.943 1.00 42.35 519 ILE A N 1
ATOM 1494 C CA . ILE A 1 203 ? -32.161 -3.690 -11.604 1.00 40.17 519 ILE A CA 1
ATOM 1495 C C . ILE A 1 203 ? -31.374 -3.573 -12.904 1.00 47.19 519 ILE A C 1
ATOM 1496 O O . ILE A 1 203 ? -31.283 -4.550 -13.651 1.00 49.97 519 ILE A O 1
ATOM 1501 N N . TYR A 1 204 ? -30.828 -2.387 -13.174 1.00 42.55 520 TYR A N 1
ATOM 1502 C CA . TYR A 1 204 ? -29.917 -2.172 -14.306 1.00 38.70 520 TYR A CA 1
ATOM 1503 C C . TYR A 1 204 ? -28.472 -2.210 -13.827 1.00 42.53 520 TYR A C 1
ATOM 1504 O O . TYR A 1 204 ? -28.152 -1.630 -12.794 1.00 43.49 520 TYR A O 1
ATOM 1513 N N . ALA A 1 205 ? -27.618 -2.903 -14.584 1.00 43.68 521 ALA A N 1
ATOM 1514 C CA . ALA A 1 205 ? -26.169 -2.898 -14.391 1.00 38.35 521 ALA A CA 1
ATOM 1515 C C . ALA A 1 205 ? -25.518 -2.356 -15.670 1.00 44.60 521 ALA A C 1
ATOM 1516 O O . ALA A 1 205 ? -25.581 -3.005 -16.719 1.00 36.60 521 ALA A O 1
ATOM 1518 N N . ALA A 1 206 ? -24.910 -1.170 -15.578 1.00 42.78 522 ALA A N 1
ATOM 1519 C CA . ALA A 1 206 ? -24.354 -0.459 -16.737 1.00 41.40 522 ALA A CA 1
ATOM 1520 C C . ALA A 1 206 ? -22.827 -0.368 -16.671 1.00 42.57 522 ALA A C 1
ATOM 1521 O O . ALA A 1 206 ? -22.262 0.080 -15.665 1.00 39.11 522 ALA A O 1
ATOM 1523 N N . GLY A 1 207 ? -22.168 -0.802 -17.746 1.00 39.76 523 GLY A N 1
ATOM 1524 C CA . GLY A 1 207 ? -20.717 -0.705 -17.873 1.00 34.60 523 GLY A CA 1
ATOM 1525 C C . GLY A 1 207 ? -19.959 -1.536 -16.855 1.00 37.39 523 GLY A C 1
ATOM 1526 O O . GLY A 1 207 ? -20.394 -2.632 -16.494 1.00 39.30 523 GLY A O 1
ATOM 1527 N N . GLY A 1 208 ? -18.838 -0.995 -16.381 1.00 32.95 524 GLY A N 1
ATOM 1528 C CA . GLY A 1 208 ? -17.920 -1.706 -15.497 1.00 35.43 524 GLY A CA 1
ATOM 1529 C C . GLY A 1 208 ? -16.715 -2.255 -16.248 1.00 36.84 524 GLY A C 1
ATOM 1530 O O . GLY A 1 208 ? -16.480 -1.912 -17.407 1.00 38.95 524 GLY A O 1
ATOM 1531 N N . TYR A 1 209 ? -15.952 -3.098 -15.559 1.00 37.39 525 TYR A N 1
ATOM 1532 C CA . TYR A 1 209 ? -14.744 -3.729 -16.082 1.00 41.91 525 TYR A CA 1
ATOM 1533 C C . TYR A 1 209 ? -14.840 -5.242 -15.872 1.00 40.60 525 TYR A C 1
ATOM 1534 O O . TYR A 1 209 ? -15.144 -5.691 -14.760 1.00 39.37 525 TYR A O 1
ATOM 1543 N N . ASP A 1 210 ? -14.572 -6.014 -16.932 1.00 39.80 526 ASP A N 1
ATOM 1544 C CA . ASP A 1 210 ? -14.739 -7.486 -16.916 1.00 41.50 526 ASP A CA 1
ATOM 1545 C C . ASP A 1 210 ? -13.470 -8.292 -16.609 1.00 40.78 526 ASP A C 1
ATOM 1546 O O . ASP A 1 210 ? -13.496 -9.518 -16.679 1.00 44.97 526 ASP A O 1
ATOM 1551 N N . GLY A 1 211 ? -12.380 -7.608 -16.270 1.00 43.79 527 GLY A N 1
ATOM 1552 C CA . GLY A 1 211 ? -11.060 -8.232 -16.114 1.00 46.77 527 GLY A CA 1
ATOM 1553 C C . GLY A 1 211 ? -10.083 -7.837 -17.205 1.00 45.84 527 GLY A C 1
ATOM 1554 O O . GLY A 1 211 ? -8.878 -7.778 -16.954 1.00 46.96 527 GLY A O 1
ATOM 1555 N N . GLN A 1 212 ? -10.602 -7.567 -18.404 1.00 47.99 528 GLN A N 1
ATOM 1556 C CA . GLN A 1 212 ? -9.791 -7.167 -19.557 1.00 52.80 528 GLN A CA 1
ATOM 1557 C C . GLN A 1 212 ? -10.130 -5.764 -20.057 1.00 49.49 528 GLN A C 1
ATOM 1558 O O . GLN A 1 212 ? -9.232 -4.941 -20.236 1.00 46.46 528 GLN A O 1
ATOM 1564 N N . ASP A 1 213 ? -11.417 -5.502 -20.281 1.00 48.14 529 ASP A N 1
ATOM 1565 C CA . ASP A 1 213 ? -11.870 -4.281 -20.946 1.00 51.85 529 ASP A CA 1
ATOM 1566 C C . ASP A 1 213 ? -12.987 -3.566 -20.194 1.00 51.83 529 ASP A C 1
ATOM 1567 O O . ASP A 1 213 ? -13.820 -4.205 -19.540 1.00 39.52 529 ASP A O 1
ATOM 1572 N N . GLN A 1 214 ? -12.998 -2.236 -20.310 1.00 47.14 530 GLN A N 1
ATOM 1573 C CA . GLN A 1 214 ? -14.151 -1.429 -19.912 1.00 47.74 530 GLN A CA 1
ATOM 1574 C C . GLN A 1 214 ? -15.330 -1.783 -20.810 1.00 48.53 530 GLN A C 1
ATOM 1575 O O . GLN A 1 214 ? -15.163 -1.966 -22.018 1.00 45.69 530 GLN A O 1
ATOM 1581 N N . LEU A 1 215 ? -16.514 -1.870 -20.210 1.00 42.16 531 LEU A N 1
ATOM 1582 C CA . LEU A 1 215 ? -17.726 -2.287 -20.907 1.00 37.08 531 LEU A CA 1
ATOM 1583 C C . LEU A 1 215 ? -18.617 -1.089 -21.213 1.00 37.74 531 LEU A C 1
ATOM 1584 O O . LEU A 1 215 ? -18.722 -0.161 -20.401 1.00 41.13 531 LEU A O 1
ATOM 1589 N N . ASN A 1 216 ? -19.232 -1.100 -22.396 1.00 36.54 532 ASN A N 1
ATOM 1590 C CA . ASN A 1 216 ? -20.343 -0.194 -22.716 1.00 39.06 532 ASN A CA 1
ATOM 1591 C C . ASN A 1 216 ? -21.723 -0.872 -22.623 1.00 39.04 532 ASN A C 1
ATOM 1592 O O . ASN A 1 216 ? -22.752 -0.206 -22.758 1.00 46.97 532 ASN A O 1
ATOM 1597 N N . SER A 1 217 ? -21.734 -2.188 -22.396 1.00 40.01 533 SER A N 1
ATOM 1598 C CA . SER A 1 217 ? -22.968 -2.975 -22.364 1.00 41.57 533 SER A CA 1
ATOM 1599 C C . SER A 1 217 ? -23.772 -2.715 -21.090 1.00 43.65 533 SER A C 1
ATOM 1600 O O . SER A 1 217 ? -23.196 -2.467 -20.022 1.00 44.45 533 SER A O 1
ATOM 1603 N N . VAL A 1 218 ? -25.097 -2.785 -21.222 1.00 41.87 534 VAL A N 1
ATOM 1604 C CA . VAL A 1 218 ? -26.028 -2.596 -20.109 1.00 43.80 534 VAL A CA 1
ATOM 1605 C C . VAL A 1 218 ? -27.023 -3.758 -20.064 1.00 48.42 534 VAL A C 1
ATOM 1606 O O . VAL A 1 218 ? -27.630 -4.090 -21.086 1.00 49.25 534 VAL A O 1
ATOM 1610 N N . GLU A 1 219 ? -27.189 -4.362 -18.884 1.00 48.41 535 GLU A N 1
ATOM 1611 C CA . GLU A 1 219 ? -28.141 -5.465 -18.700 1.00 45.13 535 GLU A CA 1
ATOM 1612 C C . GLU A 1 219 ? -29.098 -5.232 -17.530 1.00 52.47 535 GLU A C 1
ATOM 1613 O O . GLU A 1 219 ? -28.775 -4.514 -16.573 1.00 47.30 535 GLU A O 1
ATOM 1619 N N . ARG A 1 220 ? -30.263 -5.875 -17.629 1.00 48.47 536 ARG A N 1
ATOM 1620 C CA . ARG A 1 220 ? -31.448 -5.568 -16.831 1.00 48.96 536 ARG A CA 1
ATOM 1621 C C . ARG A 1 220 ? -32.037 -6.833 -16.191 1.00 50.84 536 ARG A C 1
ATOM 1622 O O . ARG A 1 220 ? -32.434 -7.760 -16.903 1.00 39.72 536 ARG A O 1
ATOM 1630 N N . TYR A 1 221 ? -32.107 -6.851 -14.860 1.00 43.67 537 TYR A N 1
ATOM 1631 C CA . TYR A 1 221 ? -32.686 -7.966 -14.106 1.00 43.57 537 T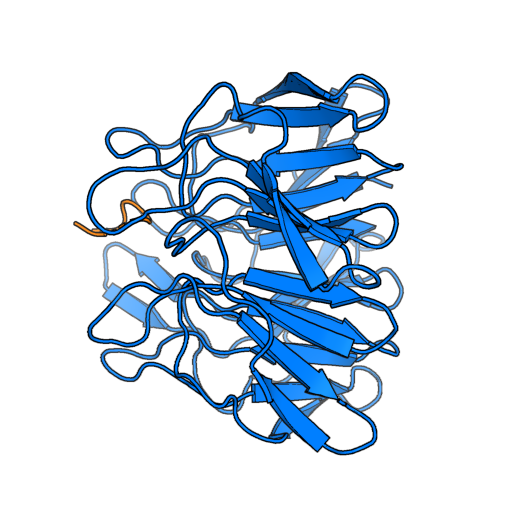YR A CA 1
ATOM 1632 C C . TYR A 1 221 ? -34.191 -7.762 -13.936 1.00 48.67 537 TYR A C 1
ATOM 1633 O O . TYR A 1 221 ? -34.619 -6.751 -13.379 1.00 53.26 537 TYR A O 1
ATOM 1642 N N . ASP A 1 222 ? -34.978 -8.720 -14.425 1.00 51.49 538 ASP A N 1
ATOM 1643 C CA . ASP A 1 222 ? -36.428 -8.742 -14.225 1.00 54.01 538 ASP A CA 1
ATOM 1644 C C . ASP A 1 222 ? -36.710 -9.738 -13.101 1.00 50.90 538 ASP A C 1
ATOM 1645 O O . ASP A 1 222 ? -36.281 -10.891 -13.174 1.00 47.66 538 ASP A O 1
ATOM 1650 N N . VAL A 1 223 ? -37.424 -9.290 -12.067 1.00 50.84 539 VAL A N 1
ATOM 1651 C CA . VAL A 1 223 ? -37.627 -10.085 -10.845 1.00 50.35 539 VAL A CA 1
ATOM 1652 C C . VAL A 1 223 ? -38.526 -11.301 -11.073 1.00 48.81 539 VAL A C 1
ATOM 1653 O O . VAL A 1 223 ? -38.207 -12.397 -10.608 1.00 48.66 539 VAL A O 1
ATOM 1657 N N . ALA A 1 224 ? -39.640 -11.099 -11.778 1.00 51.32 540 ALA A N 1
ATOM 1658 C CA . ALA A 1 224 ? -40.621 -12.166 -12.044 1.00 59.39 540 ALA A CA 1
ATOM 1659 C C . ALA A 1 224 ? -40.025 -13.342 -12.824 1.00 61.00 540 ALA A C 1
ATOM 1660 O O . ALA A 1 224 ? -40.265 -14.501 -12.476 1.00 59.35 540 ALA A O 1
ATOM 1662 N N . THR A 1 225 ? -39.243 -13.034 -13.861 1.00 62.27 541 THR A N 1
ATOM 1663 C CA . THR A 1 225 ? -38.569 -14.057 -14.678 1.00 59.14 541 THR A CA 1
ATOM 1664 C C . THR A 1 225 ? -37.204 -14.498 -14.122 1.00 56.49 541 THR A C 1
ATOM 1665 O O . THR A 1 225 ? -36.699 -15.549 -14.515 1.00 53.13 541 THR A O 1
ATOM 1669 N N . ALA A 1 226 ? -36.615 -13.697 -13.226 1.00 52.56 542 ALA A N 1
ATOM 1670 C CA . ALA A 1 226 ? -35.306 -13.985 -12.612 1.00 47.45 542 ALA A CA 1
ATOM 1671 C C . ALA A 1 226 ? -34.178 -14.156 -13.645 1.00 50.47 542 ALA A C 1
ATOM 1672 O O . ALA A 1 226 ? -33.319 -15.035 -13.503 1.00 52.32 542 ALA A O 1
ATOM 1674 N N . THR A 1 227 ? -34.196 -13.308 -14.675 1.00 51.09 543 THR A N 1
ATOM 1675 C CA . THR A 1 227 ? -33.231 -13.370 -15.775 1.00 56.35 543 THR A CA 1
ATOM 1676 C C . THR A 1 227 ? -32.670 -11.988 -16.129 1.00 52.52 543 THR A C 1
ATOM 1677 O O . THR A 1 227 ? -33.403 -10.993 -16.136 1.00 54.71 543 THR A O 1
ATOM 1681 N N . TRP A 1 228 ? -31.371 -11.946 -16.421 1.00 50.88 544 TRP A N 1
ATOM 1682 C CA . TRP A 1 228 ? -30.707 -10.740 -16.916 1.00 49.70 544 TRP A CA 1
ATOM 1683 C C . TRP A 1 228 ? -30.755 -10.711 -18.418 1.00 49.50 544 TRP A C 1
ATOM 1684 O O . TRP A 1 228 ? -30.288 -11.650 -19.064 1.00 47.46 544 TRP A O 1
ATOM 1695 N N . THR A 1 229 ? -31.312 -9.641 -18.986 1.00 49.67 545 THR A N 1
ATOM 1696 C CA . THR A 1 229 ? -31.341 -9.439 -20.438 1.00 52.83 545 THR A CA 1
ATOM 1697 C C . THR A 1 229 ? -30.638 -8.123 -20.799 1.00 58.03 545 THR A C 1
ATOM 1698 O O . THR A 1 229 ? -30.710 -7.149 -20.047 1.00 50.59 545 THR A O 1
ATOM 1702 N N . PHE A 1 230 ? -29.954 -8.103 -21.944 1.00 53.32 546 PHE A N 1
ATOM 1703 C CA . PHE A 1 230 ? -29.256 -6.901 -22.409 1.00 49.29 546 PHE A CA 1
ATOM 1704 C C . PHE A 1 230 ? -30.245 -5.867 -22.928 1.00 45.85 546 PHE A C 1
ATOM 1705 O O . PHE A 1 230 ? -31.274 -6.224 -23.500 1.00 48.35 546 PHE A O 1
ATOM 1713 N N . VAL A 1 231 ? -29.922 -4.592 -22.712 1.00 46.40 547 VAL A N 1
ATOM 1714 C CA . VAL A 1 231 ? -30.638 -3.464 -23.327 1.00 44.36 547 VAL A CA 1
ATOM 1715 C C . VAL A 1 231 ? -29.637 -2.734 -24.238 1.00 41.23 547 VAL A C 1
ATOM 1716 O O . VAL A 1 231 ? -28.555 -3.260 -24.483 1.00 47.95 547 VAL A O 1
ATOM 1720 N N . ALA A 1 232 ? -29.992 -1.560 -24.761 1.00 40.37 548 ALA A N 1
ATOM 1721 C CA . ALA A 1 232 ? -29.082 -0.803 -25.634 1.00 40.71 548 ALA A CA 1
ATOM 1722 C C . ALA A 1 232 ? -27.822 -0.384 -24.865 1.00 44.75 548 ALA A C 1
ATOM 1723 O O . ALA A 1 232 ? -27.928 0.068 -23.724 1.00 50.05 548 ALA A O 1
ATOM 1725 N N . PRO A 1 233 ? -26.629 -0.552 -25.475 1.00 46.60 549 PRO A N 1
ATOM 1726 C CA . PRO A 1 233 ? -25.393 -0.188 -24.787 1.00 40.87 549 PRO A CA 1
ATOM 1727 C C . PRO A 1 233 ? -25.142 1.322 -24.768 1.00 39.31 549 PRO A C 1
ATOM 1728 O O . PRO A 1 233 ? -25.673 2.051 -25.605 1.00 42.84 549 PRO A O 1
ATOM 1732 N N . MET A 1 234 ? -24.330 1.771 -23.811 1.00 39.21 550 MET A N 1
ATOM 1733 C CA . MET A 1 234 ? -23.894 3.169 -23.730 1.00 40.56 550 MET A CA 1
ATOM 1734 C C . MET A 1 234 ? -22.983 3.481 -24.921 1.00 44.29 550 MET A C 1
ATOM 1735 O O . MET A 1 234 ? -22.324 2.584 -25.451 1.00 37.77 550 MET A O 1
ATOM 1740 N N . LYS A 1 235 ? -22.957 4.740 -25.351 1.00 45.30 551 LYS A N 1
ATOM 1741 C CA . LYS A 1 235 ? -22.028 5.156 -26.409 1.00 48.24 551 LYS A CA 1
ATOM 1742 C C . LYS A 1 235 ? -20.568 5.010 -25.968 1.00 45.70 551 LYS A C 1
ATOM 1743 O O . LYS A 1 235 ? -19.726 4.596 -26.762 1.00 41.44 551 LYS A O 1
ATOM 1749 N N . HIS A 1 236 ? -20.283 5.332 -24.705 1.00 43.94 552 HIS A N 1
ATOM 1750 C CA . HIS A 1 236 ? -18.919 5.312 -24.179 1.00 40.82 552 HIS A CA 1
ATOM 1751 C C . HIS A 1 236 ? -18.758 4.289 -23.086 1.00 43.07 552 HIS A C 1
ATOM 1752 O O . HIS A 1 236 ? -19.424 4.374 -22.047 1.00 51.94 552 HIS A O 1
ATOM 1759 N N . ARG A 1 237 ? -17.882 3.307 -23.318 1.00 42.80 553 ARG A N 1
ATOM 1760 C CA . ARG A 1 237 ? -17.505 2.312 -22.301 1.00 40.52 553 ARG A CA 1
ATOM 1761 C C . ARG A 1 237 ? -16.880 2.995 -21.087 1.00 39.26 553 ARG A C 1
ATOM 1762 O O . ARG A 1 237 ? -16.192 4.007 -21.232 1.00 39.46 553 ARG A O 1
ATOM 1770 N N . ARG A 1 238 ? -17.116 2.445 -19.898 1.00 36.83 554 ARG A N 1
ATOM 1771 C CA . ARG A 1 238 ? -16.698 3.103 -18.654 1.00 35.59 554 ARG A CA 1
ATOM 1772 C C . ARG A 1 238 ? -16.786 2.202 -17.417 1.00 33.99 554 ARG A C 1
ATOM 1773 O O . ARG A 1 238 ? -17.649 1.325 -17.337 1.00 35.30 554 ARG A O 1
ATOM 1781 N N . SER A 1 239 ? -15.882 2.437 -16.467 1.00 35.57 555 SER A N 1
ATOM 1782 C CA . SER A 1 239 ? -15.927 1.820 -15.142 1.00 33.57 555 SER A CA 1
ATOM 1783 C C . SER A 1 239 ? -15.672 2.879 -14.080 1.00 35.62 555 SER A C 1
ATOM 1784 O O . SER A 1 239 ? -15.119 3.939 -14.370 1.00 39.89 555 SER A O 1
ATOM 1787 N N . ALA A 1 240 ? -16.069 2.572 -12.846 1.00 32.01 556 ALA A N 1
ATOM 1788 C CA . ALA A 1 240 ? -16.067 3.542 -11.744 1.00 32.46 556 ALA A CA 1
ATOM 1789 C C . ALA A 1 240 ? -16.878 4.783 -12.128 1.00 33.66 556 ALA A C 1
ATOM 1790 O O . ALA A 1 240 ? -16.456 5.915 -11.897 1.00 37.68 556 ALA A O 1
ATOM 1792 N N . LEU A 1 241 ? -18.040 4.536 -12.733 1.00 33.48 557 LEU A N 1
ATOM 1793 C CA . LEU A 1 241 ? -18.968 5.581 -13.158 1.00 35.13 557 LEU A CA 1
ATOM 1794 C C . LEU A 1 241 ? -19.948 5.884 -12.030 1.00 38.69 557 LEU A C 1
ATOM 1795 O O . LEU A 1 241 ? -20.205 5.034 -11.179 1.00 35.15 557 LEU A O 1
ATOM 1800 N N . GLY A 1 242 ? -20.485 7.099 -12.031 1.00 40.45 558 GLY A N 1
ATOM 1801 C CA . GLY A 1 242 ? -21.611 7.454 -11.172 1.00 40.65 558 GLY A CA 1
ATOM 1802 C C . GLY A 1 242 ? -22.887 7.004 -11.854 1.00 41.25 558 GLY A C 1
ATOM 1803 O O . GLY A 1 242 ? -22.932 6.935 -13.086 1.00 36.91 558 GLY A O 1
ATOM 1804 N N . ILE A 1 243 ? -23.914 6.675 -11.069 1.00 33.65 559 ILE A N 1
ATOM 1805 C CA . ILE A 1 243 ? -25.228 6.332 -11.632 1.00 38.75 559 ILE A CA 1
ATOM 1806 C C . ILE A 1 243 ? -26.398 6.801 -10.762 1.00 38.71 559 ILE A C 1
ATOM 1807 O O . ILE A 1 243 ? -26.315 6.800 -9.536 1.00 41.35 559 ILE A O 1
ATOM 1812 N N . THR A 1 244 ? -27.482 7.207 -11.415 1.00 38.23 560 THR A N 1
ATOM 1813 C CA . THR A 1 244 ? -28.710 7.567 -10.722 1.00 39.92 560 THR A CA 1
ATOM 1814 C C . THR A 1 244 ? -29.907 7.553 -11.667 1.00 40.46 560 THR A C 1
ATOM 1815 O O . THR A 1 244 ? -29.740 7.467 -12.887 1.00 43.06 560 THR A O 1
ATOM 1819 N N . VAL A 1 245 ? -31.105 7.628 -11.088 1.00 38.06 561 VAL A N 1
ATOM 1820 C CA . VAL A 1 245 ? -32.357 7.691 -11.846 1.00 41.92 561 VAL A CA 1
ATOM 1821 C C . VAL A 1 245 ? -33.078 8.999 -11.521 1.00 38.44 561 VAL A C 1
ATOM 1822 O O . VAL A 1 245 ? -33.202 9.363 -10.353 1.00 48.14 561 VAL A O 1
ATOM 1826 N N . HIS A 1 246 ? -33.533 9.701 -12.559 1.00 41.67 562 HIS A N 1
ATOM 1827 C CA . HIS A 1 246 ? -34.245 10.973 -12.414 1.00 41.63 562 HIS A CA 1
ATOM 1828 C C . HIS A 1 246 ? -35.388 11.022 -13.390 1.00 46.60 562 HIS A C 1
ATOM 1829 O O . HIS A 1 246 ? -35.163 11.016 -14.605 1.00 44.48 562 HIS A O 1
ATOM 1836 N N . GLN A 1 247 ? -36.616 11.074 -12.860 1.00 49.86 563 GLN A N 1
ATOM 1837 C CA . GLN A 1 247 ? -37.857 11.112 -13.654 1.00 47.05 563 GLN A CA 1
ATOM 1838 C C . GLN A 1 247 ? -37.932 10.008 -14.725 1.00 45.69 563 GLN A C 1
ATOM 1839 O O . GLN A 1 247 ? -38.177 10.279 -15.907 1.00 46.72 563 GLN A O 1
ATOM 1845 N N . GLY A 1 248 ? -37.712 8.768 -14.292 1.00 43.69 564 GLY A N 1
ATOM 1846 C CA . GLY A 1 248 ? -37.823 7.597 -15.167 1.00 46.19 564 GLY A CA 1
ATOM 1847 C C . GLY A 1 248 ? -36.762 7.451 -16.249 1.00 45.77 564 GLY A C 1
ATOM 1848 O O . GLY A 1 248 ? -37.003 6.781 -17.256 1.00 47.57 564 GLY A O 1
ATOM 1849 N N . ARG A 1 249 ? -35.599 8.077 -16.051 1.00 47.29 565 ARG A N 1
ATOM 1850 C CA . ARG A 1 249 ? -34.436 7.906 -16.933 1.00 49.26 565 ARG A CA 1
ATOM 1851 C C . ARG A 1 249 ? -33.177 7.684 -16.094 1.00 45.87 565 ARG A C 1
ATOM 1852 O O . ARG A 1 249 ? -33.006 8.330 -15.056 1.00 41.05 565 ARG A O 1
ATOM 1860 N N . ILE A 1 250 ? -32.310 6.780 -16.556 1.00 39.19 566 ILE A N 1
ATOM 1861 C CA . ILE A 1 250 ? -31.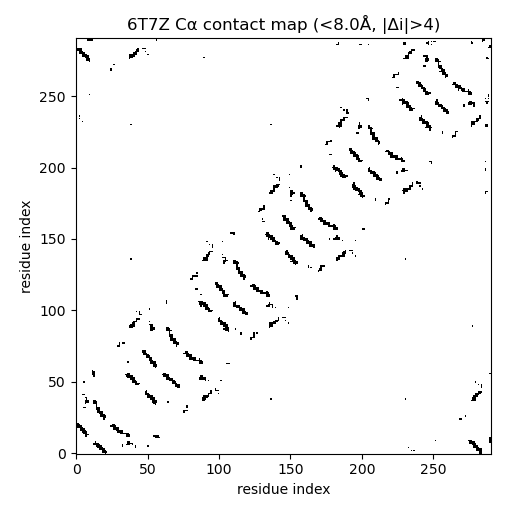032 6.492 -15.904 1.00 36.09 566 ILE A CA 1
ATOM 1862 C C . ILE A 1 250 ? -30.007 7.487 -16.430 1.00 39.56 566 ILE A C 1
ATOM 1863 O O . ILE A 1 250 ? -29.933 7.715 -17.640 1.00 35.58 566 ILE A O 1
ATOM 1868 N N . TYR A 1 251 ? -29.224 8.067 -15.520 1.00 38.33 567 TYR A N 1
ATOM 1869 C CA . TYR A 1 251 ? -28.087 8.916 -15.873 1.00 33.85 567 TYR A CA 1
ATOM 1870 C C . TYR A 1 251 ? -26.823 8.243 -15.378 1.00 37.93 567 TYR A C 1
ATOM 1871 O O . TYR A 1 251 ? -26.790 7.755 -14.247 1.00 34.53 567 TYR A O 1
ATOM 1880 N N . VAL A 1 252 ? -25.804 8.201 -16.238 1.00 36.99 568 VAL A N 1
ATOM 1881 C CA . VAL A 1 252 ? -24.475 7.699 -15.878 1.00 36.98 568 VAL A CA 1
ATOM 1882 C C . VAL A 1 252 ? -23.477 8.848 -16.015 1.00 39.07 568 VAL A C 1
ATOM 1883 O O . VAL A 1 252 ? -23.511 9.578 -17.005 1.00 37.96 568 VAL A O 1
ATOM 1887 N N . LEU A 1 253 ? -22.603 8.998 -15.018 1.00 37.84 569 LEU A N 1
ATOM 1888 C CA . LEU A 1 253 ? -21.767 10.194 -14.861 1.00 40.29 569 LEU A CA 1
ATOM 1889 C C . LEU A 1 253 ? -20.279 9.846 -14.795 1.00 40.89 569 LEU A C 1
ATOM 1890 O O . LEU A 1 253 ? -19.819 9.226 -13.830 1.00 34.37 569 LEU A O 1
ATOM 1895 N N . GLY A 1 254 ? -19.536 10.252 -15.824 1.00 37.82 570 GLY A N 1
ATOM 1896 C CA . GLY A 1 254 ? -18.078 10.158 -15.821 1.00 35.61 570 GLY A CA 1
ATOM 1897 C C . GLY A 1 254 ? -17.561 8.735 -15.820 1.00 36.22 570 GLY A C 1
ATOM 1898 O O . GLY A 1 254 ? -18.150 7.862 -16.451 1.00 36.48 570 GLY A O 1
ATOM 1899 N N . GLY A 1 255 ? -16.463 8.512 -15.101 1.00 36.42 571 GLY A N 1
ATOM 1900 C CA . GLY A 1 255 ? -15.799 7.217 -15.038 1.00 36.37 571 GLY A CA 1
ATOM 1901 C C . GLY A 1 255 ? -14.462 7.212 -15.750 1.00 37.47 571 GLY A C 1
ATOM 1902 O O . GLY A 1 255 ? -13.949 8.263 -16.154 1.00 38.24 571 GLY A O 1
ATOM 1903 N N . TYR A 1 256 ? -13.908 6.008 -15.886 1.00 34.83 572 TYR A N 1
ATOM 1904 C CA . TYR A 1 256 ? -12.619 5.766 -16.518 1.00 35.63 572 TYR A CA 1
ATOM 1905 C C . TYR A 1 256 ? -12.845 4.777 -17.666 1.00 38.87 572 TYR A C 1
ATOM 1906 O O . TYR A 1 256 ? -13.477 3.740 -17.459 1.00 38.03 572 TYR A O 1
ATOM 1915 N N . ASP A 1 257 ? -12.349 5.111 -18.862 1.00 39.76 573 ASP A N 1
ATOM 1916 C CA . ASP A 1 257 ? -12.554 4.285 -20.067 1.00 40.63 573 ASP A CA 1
ATOM 1917 C C . ASP A 1 257 ? -11.369 3.370 -20.435 1.00 40.19 573 ASP A C 1
ATOM 1918 O O . ASP A 1 257 ? -11.348 2.804 -21.533 1.00 42.36 573 ASP A O 1
ATOM 1923 N N . GLY A 1 258 ? -10.400 3.238 -19.524 1.00 39.43 574 GLY A N 1
ATOM 1924 C CA . GLY A 1 258 ? -9.145 2.524 -19.775 1.00 40.00 574 GLY A CA 1
ATOM 1925 C C . GLY A 1 258 ? -7.969 3.422 -20.150 1.00 44.65 574 GLY A C 1
ATOM 1926 O O . GLY A 1 258 ? -6.818 3.057 -19.910 1.00 47.26 574 GLY A O 1
ATOM 1927 N N . HIS A 1 259 ? -8.257 4.582 -20.745 1.00 40.38 575 HIS A N 1
ATOM 1928 C CA . HIS A 1 259 ? -7.235 5.536 -21.201 1.00 41.91 575 HIS A CA 1
ATOM 1929 C C . HIS A 1 259 ? -7.378 6.890 -20.566 1.00 41.97 575 HIS A C 1
ATOM 1930 O O . HIS A 1 259 ? -6.394 7.443 -20.073 1.00 43.55 575 HIS A O 1
ATOM 1937 N N . THR A 1 260 ? -8.594 7.440 -20.583 1.00 40.02 576 THR A N 1
ATOM 1938 C CA . THR A 1 260 ? -8.867 8.776 -20.043 1.00 37.87 576 THR A CA 1
ATOM 1939 C C . THR A 1 260 ? -9.987 8.794 -19.005 1.00 39.84 576 THR A C 1
ATOM 1940 O O . THR A 1 260 ? -10.688 7.796 -18.808 1.00 38.58 576 THR A O 1
ATOM 1944 N N . PHE A 1 261 ? -10.131 9.948 -18.352 1.00 40.28 577 PHE A N 1
ATOM 1945 C CA . PHE A 1 261 ? -11.199 10.205 -17.389 1.00 38.09 577 PHE A CA 1
ATOM 1946 C C . PHE A 1 261 ? -12.319 10.970 -18.075 1.00 36.45 577 PHE A C 1
ATOM 1947 O O . PHE A 1 261 ? -12.083 12.019 -18.672 1.00 39.35 577 PHE A O 1
ATOM 1955 N N . LEU A 1 262 ? -13.537 10.439 -17.977 1.00 36.15 578 LEU A N 1
ATOM 1956 C CA . LEU A 1 262 ? -14.685 10.966 -18.707 1.00 36.63 578 LEU A CA 1
ATOM 1957 C C . LEU A 1 262 ? -15.377 12.085 -17.941 1.00 40.74 578 LEU A C 1
ATOM 1958 O O . LEU A 1 262 ? -15.536 11.999 -16.716 1.00 37.87 578 LEU A O 1
ATOM 1963 N N . ASP A 1 263 ? -15.765 13.134 -18.668 1.00 36.46 579 ASP A N 1
ATOM 1964 C CA . ASP A 1 263 ? -16.753 14.115 -18.185 1.00 40.00 579 ASP A CA 1
ATOM 1965 C C . ASP A 1 263 ? -18.153 13.860 -18.772 1.00 38.71 579 ASP A C 1
ATOM 1966 O O . ASP A 1 263 ? -19.107 14.549 -18.415 1.00 38.70 579 ASP A O 1
ATOM 1971 N N . SER A 1 264 ? -18.269 12.867 -19.655 1.00 36.95 580 SER A N 1
ATOM 1972 C CA . SER A 1 264 ? -19.527 12.560 -20.343 1.00 37.45 580 SER A CA 1
ATOM 1973 C C . SER A 1 264 ? -20.642 12.132 -19.386 1.00 35.62 580 SER A C 1
ATOM 1974 O O . SER A 1 264 ? -20.410 11.343 -18.469 1.00 34.60 580 SER A O 1
ATOM 1977 N N . VAL A 1 265 ? -21.842 12.661 -19.620 1.00 38.56 581 VAL A N 1
ATOM 1978 C CA . VAL A 1 265 ? -23.060 12.196 -18.959 1.00 36.13 581 VAL A CA 1
ATOM 1979 C C . VAL A 1 265 ? -24.022 11.692 -20.028 1.00 35.80 581 VAL A C 1
ATOM 1980 O O . VAL A 1 265 ? -24.493 12.477 -20.851 1.00 37.00 581 VAL A O 1
ATOM 1984 N N . GLU A 1 266 ? -24.289 10.386 -20.025 1.00 39.05 582 GLU A N 1
ATOM 1985 C CA . GLU A 1 266 ? -25.285 9.786 -20.918 1.00 39.27 582 GLU A CA 1
ATOM 1986 C C . GLU A 1 266 ? -26.574 9.493 -20.155 1.00 41.60 582 GLU A C 1
ATOM 1987 O O . GLU A 1 266 ? -26.539 9.143 -18.973 1.00 38.67 582 GLU A O 1
ATOM 1993 N N . CYS A 1 267 ? -27.703 9.648 -20.848 1.00 39.34 583 CYS A N 1
ATOM 1994 C CA . CYS A 1 267 ? -29.036 9.434 -20.287 1.00 39.74 583 CYS A CA 1
ATOM 1995 C C . CYS A 1 267 ? -29.730 8.304 -21.048 1.00 45.02 583 CYS A C 1
ATOM 1996 O O . CYS A 1 267 ? -29.693 8.290 -22.281 1.00 40.87 583 CYS A O 1
ATOM 1999 N N . TYR A 1 268 ? -30.351 7.370 -20.320 1.00 39.40 584 TYR A N 1
ATOM 2000 C CA . TYR A 1 268 ? -31.088 6.248 -20.924 1.00 42.08 584 TYR A CA 1
ATOM 2001 C C . TYR A 1 268 ? -32.593 6.468 -20.842 1.00 44.46 584 TYR A C 1
ATOM 2002 O O . TYR A 1 268 ? -33.126 6.688 -19.752 1.00 42.17 584 TYR A O 1
ATOM 2011 N N . ASP A 1 269 ? -33.266 6.384 -21.990 1.00 43.97 585 ASP A N 1
ATOM 2012 C CA . ASP A 1 269 ? -34.728 6.425 -22.069 1.00 45.13 585 ASP A CA 1
ATOM 2013 C C . ASP A 1 269 ? -35.216 4.987 -22.257 1.00 46.10 585 ASP A C 1
ATOM 2014 O O . ASP A 1 269 ? -34.939 4.390 -23.298 1.00 51.17 585 ASP A O 1
ATOM 2019 N N . PRO A 1 270 ? -35.933 4.422 -21.259 1.00 42.94 586 PRO A N 1
ATOM 2020 C CA . PRO A 1 270 ? -36.399 3.029 -21.384 1.00 47.33 586 PRO A CA 1
ATOM 2021 C C . PRO A 1 270 ? -37.537 2.812 -22.398 1.00 50.90 586 PRO A C 1
ATOM 2022 O O . PRO A 1 270 ? -37.693 1.696 -22.898 1.00 57.50 586 PRO A O 1
ATOM 2026 N N . ASP A 1 271 ? -38.309 3.859 -22.691 1.00 58.13 587 ASP A N 1
ATOM 2027 C CA . ASP A 1 271 ? -39.411 3.782 -23.665 1.00 62.81 587 ASP A CA 1
ATOM 2028 C C . ASP A 1 271 ? -38.905 3.605 -25.100 1.00 62.78 587 ASP A C 1
ATOM 2029 O O . ASP A 1 271 ? -39.468 2.817 -25.860 1.00 68.35 587 ASP A O 1
ATOM 2034 N N . THR A 1 272 ? -37.854 4.343 -25.459 1.00 60.74 588 THR A N 1
ATOM 2035 C CA . THR A 1 272 ? -37.223 4.237 -26.783 1.00 55.95 588 THR A CA 1
ATOM 2036 C C . THR A 1 272 ? -36.022 3.279 -26.825 1.00 52.91 588 THR A C 1
ATOM 2037 O O . THR A 1 272 ? -35.522 2.987 -27.910 1.00 55.38 588 THR A O 1
ATOM 2041 N N . ASP A 1 273 ? -35.569 2.799 -25.662 1.00 53.33 589 ASP A N 1
ATOM 2042 C CA . ASP A 1 273 ? -34.359 1.962 -25.538 1.00 54.18 589 ASP A CA 1
ATOM 2043 C C . ASP A 1 273 ? -33.143 2.615 -26.214 1.00 49.54 589 ASP A C 1
ATOM 2044 O O . ASP A 1 273 ? -32.446 1.987 -27.015 1.00 52.73 589 ASP A O 1
ATOM 2049 N N . THR A 1 274 ? -32.912 3.887 -25.893 1.00 46.68 590 THR A N 1
ATOM 2050 C CA . THR A 1 274 ? -31.824 4.664 -26.494 1.00 51.44 590 THR A CA 1
ATOM 2051 C C . THR A 1 274 ? -31.056 5.463 -25.446 1.00 51.08 590 THR A C 1
ATOM 2052 O O . THR A 1 274 ? -31.649 5.996 -24.499 1.00 46.61 590 THR A O 1
ATOM 2056 N N . TRP A 1 275 ? -29.737 5.527 -25.630 1.00 51.50 591 TRP A N 1
ATOM 2057 C CA . TRP A 1 275 ? -28.865 6.413 -24.866 1.00 50.30 591 TRP A CA 1
ATOM 2058 C C . TRP A 1 275 ? -28.576 7.653 -25.659 1.00 49.64 591 TRP A C 1
ATOM 2059 O O . TRP A 1 275 ? -28.480 7.602 -26.886 1.00 52.75 591 TRP A O 1
ATOM 2070 N N . SER A 1 276 ? -28.427 8.776 -24.962 1.00 49.19 592 SER A N 1
ATOM 2071 C CA . SER A 1 276 ? -27.964 10.026 -25.565 1.00 52.35 592 SER A CA 1
ATOM 2072 C C . SER A 1 276 ? -27.137 10.807 -24.552 1.00 55.12 592 SER A C 1
ATOM 2073 O O . SER A 1 276 ? -27.441 10.772 -23.357 1.00 50.73 592 SER A O 1
ATOM 2076 N N . GLU A 1 277 ? -26.096 11.497 -25.026 1.00 56.18 593 GLU A N 1
ATOM 2077 C CA . GLU A 1 277 ? -25.275 12.340 -24.155 1.00 60.24 593 GLU A CA 1
ATOM 2078 C C . GLU A 1 277 ? -26.015 13.653 -23.898 1.00 53.59 593 GLU A C 1
ATOM 2079 O O . GLU A 1 277 ? -26.237 14.432 -24.824 1.00 56.91 593 GLU A O 1
ATOM 2085 N N . VAL A 1 278 ? -26.404 13.879 -22.642 1.00 48.08 594 VAL A N 1
ATOM 2086 C CA . VAL A 1 278 ? -27.232 15.038 -22.265 1.00 46.80 594 VAL A CA 1
ATOM 2087 C C . VAL A 1 278 ? -26.414 16.246 -21.820 1.00 43.94 594 VAL A C 1
ATOM 2088 O O . VAL A 1 278 ? -26.845 17.383 -21.998 1.00 46.39 594 VAL A O 1
ATOM 2092 N N . THR A 1 279 ? -25.251 15.998 -21.228 1.00 47.19 595 THR A N 1
ATOM 2093 C CA . THR A 1 279 ? -24.385 17.071 -20.747 1.00 48.12 595 THR A CA 1
ATOM 2094 C C . THR A 1 279 ? -22.971 16.543 -20.523 1.00 51.75 595 THR A C 1
ATOM 2095 O O . THR A 1 279 ? -22.691 15.361 -20.754 1.00 57.33 595 THR A O 1
ATOM 2099 N N . ARG A 1 280 ? -22.086 17.439 -20.102 1.00 43.96 596 ARG A N 1
ATOM 2100 C CA . ARG A 1 280 ? -20.768 17.071 -19.617 1.00 45.85 596 ARG A CA 1
ATOM 2101 C C . ARG A 1 280 ? -20.606 17.604 -18.202 1.00 38.20 596 ARG A C 1
ATOM 2102 O O . ARG A 1 280 ? -21.137 18.664 -17.865 1.00 41.29 596 ARG A O 1
ATOM 2110 N N . MET A 1 281 ? -19.864 16.871 -17.382 1.00 37.58 597 MET A N 1
ATOM 2111 C CA . MET A 1 281 ? -19.442 17.368 -16.077 1.00 40.83 597 MET A CA 1
ATOM 2112 C C . MET A 1 281 ? -18.441 18.505 -16.312 1.00 42.83 597 MET A C 1
ATOM 2113 O O . MET A 1 281 ? -17.837 18.590 -17.386 1.00 37.44 597 MET A O 1
ATOM 2118 N N . THR A 1 282 ? -18.261 19.368 -15.313 1.00 42.73 598 THR A N 1
ATOM 2119 C CA . THR A 1 282 ? -17.345 20.511 -15.438 1.00 41.95 598 THR A CA 1
ATOM 2120 C C . THR A 1 282 ? -15.875 20.092 -15.608 1.00 43.75 598 THR A C 1
ATOM 2121 O O . THR A 1 282 ? -15.063 20.870 -16.111 1.00 40.94 598 THR A O 1
ATOM 2125 N N . SER A 1 283 ? -15.550 18.875 -15.171 1.00 41.77 599 SER A N 1
ATOM 2126 C CA . SER A 1 283 ? -14.233 18.275 -15.367 1.00 41.40 599 SER A CA 1
ATOM 2127 C C . SER A 1 283 ? -14.350 16.753 -15.322 1.00 46.87 599 SER A C 1
ATOM 2128 O O . SER A 1 283 ? -15.181 16.213 -14.583 1.00 41.42 599 SER A O 1
ATOM 2131 N N . GLY A 1 284 ? -13.518 16.071 -16.105 1.00 40.37 600 GLY A N 1
ATOM 2132 C CA . GLY A 1 284 ? -13.524 14.612 -16.167 1.00 37.45 600 GLY A CA 1
ATOM 2133 C C . GLY A 1 284 ? -13.055 13.983 -14.866 1.00 34.48 600 GLY A C 1
ATOM 2134 O O . GLY A 1 284 ? -12.118 14.473 -14.245 1.00 37.42 600 GLY A O 1
ATOM 2135 N N . ARG A 1 285 ? -13.715 12.903 -14.455 1.00 36.69 601 ARG A N 1
ATOM 2136 C CA . ARG A 1 285 ? -13.412 12.231 -13.189 1.00 39.05 601 ARG A CA 1
ATOM 2137 C C . ARG A 1 285 ? -14.028 10.833 -13.108 1.00 32.81 601 ARG A C 1
ATOM 2138 O O . ARG A 1 285 ? -15.015 10.553 -13.781 1.00 32.57 601 ARG A O 1
ATOM 2146 N N . SER A 1 286 ? -13.440 9.980 -12.266 1.00 35.98 602 SER A N 1
ATOM 2147 C CA . SER A 1 286 ? -13.977 8.652 -11.944 1.00 34.08 602 SER A CA 1
ATOM 2148 C C . SER A 1 286 ? -14.261 8.542 -10.441 1.00 39.31 602 SER A C 1
ATOM 2149 O O . SER A 1 286 ? -13.753 9.332 -9.643 1.00 31.20 602 SER A O 1
ATOM 2152 N N . GLY A 1 287 ? -15.076 7.558 -10.072 1.00 36.51 603 GLY A N 1
ATOM 2153 C CA . GLY A 1 287 ? -15.316 7.223 -8.665 1.00 37.56 603 GLY A CA 1
ATOM 2154 C C . GLY A 1 287 ? -16.105 8.253 -7.876 1.00 33.16 603 GLY A C 1
ATOM 2155 O O . GLY A 1 287 ? -15.799 8.496 -6.707 1.00 34.92 603 GLY A O 1
ATOM 2156 N N . VAL A 1 288 ? -17.112 8.855 -8.511 1.00 35.98 604 VAL A N 1
ATOM 2157 C CA . VAL A 1 288 ? -17.991 9.832 -7.844 1.00 36.51 604 VAL A CA 1
ATOM 2158 C C . VAL A 1 288 ? -19.121 9.137 -7.080 1.00 39.03 604 VAL A C 1
ATOM 2159 O O . VAL A 1 288 ? -19.519 8.026 -7.432 1.00 36.22 604 VAL A O 1
ATOM 2163 N N . GLY A 1 289 ? -19.618 9.798 -6.032 1.00 38.71 605 GLY A N 1
ATOM 2164 C CA . GLY A 1 289 ? -20.888 9.437 -5.397 1.00 37.98 605 GLY A CA 1
ATOM 2165 C C . GLY A 1 289 ? -22.007 10.248 -6.035 1.00 40.78 605 GLY A C 1
ATOM 2166 O O . GLY A 1 289 ? -21.829 11.438 -6.294 1.00 39.33 605 GLY A O 1
ATOM 2167 N N . VAL A 1 290 ? -23.154 9.611 -6.289 1.00 31.48 606 VAL A N 1
ATOM 2168 C CA . VAL A 1 290 ? -24.290 10.263 -6.954 1.00 35.12 606 VAL A CA 1
ATOM 2169 C C . VAL A 1 290 ? -25.608 9.948 -6.248 1.00 37.88 606 VAL A C 1
ATOM 2170 O O . VAL A 1 290 ? -25.821 8.823 -5.797 1.00 38.81 606 VAL A O 1
ATOM 2174 N N . ALA A 1 291 ? -26.481 10.954 -6.164 1.00 40.25 607 ALA A N 1
ATOM 2175 C CA . ALA A 1 291 ? -27.834 10.792 -5.621 1.00 39.73 607 ALA A CA 1
ATOM 2176 C C . ALA A 1 291 ? -28.742 11.913 -6.109 1.00 37.88 607 ALA A C 1
ATOM 2177 O O . ALA A 1 291 ? -28.260 12.951 -6.570 1.00 40.39 607 ALA A O 1
ATOM 2179 N N . VAL A 1 292 ? -30.051 11.696 -5.996 1.00 37.31 608 VAL A N 1
ATOM 2180 C CA . VAL A 1 292 ? -31.063 12.645 -6.470 1.00 36.63 608 VAL A CA 1
ATOM 2181 C C . VAL A 1 292 ? -31.966 13.086 -5.323 1.00 41.56 608 VAL A C 1
ATOM 2182 O O . VAL A 1 292 ? -32.426 12.256 -4.540 1.00 41.10 608 VAL A O 1
ATOM 2186 N N . THR A 1 293 ? -32.184 14.397 -5.216 1.00 46.46 609 THR A N 1
ATOM 2187 C CA . THR A 1 293 ? -33.183 14.961 -4.301 1.00 50.57 609 THR A CA 1
ATOM 2188 C C . THR A 1 293 ? -33.560 16.383 -4.716 1.00 51.85 609 THR A C 1
ATOM 2189 O O . THR A 1 293 ? -32.874 17.009 -5.525 1.00 46.78 609 THR A O 1
ATOM 2197 N N . CYS B 2 2 ? -1.027 1.595 -12.593 1.00 62.44 2 CYS B N 1
ATOM 2198 C CA . CYS B 2 2 ? -2.202 2.213 -11.955 1.00 51.57 2 CYS B CA 1
ATOM 2199 C C . CYS B 2 2 ? -3.386 1.271 -11.960 1.00 51.74 2 CYS B C 1
ATOM 2200 O O . CYS B 2 2 ? -3.348 0.227 -12.588 1.00 53.64 2 CYS B O 1
ATOM 2203 N N . ASP B 2 3 ? -4.491 1.632 -11.231 1.00 43.26 3 ASP B N 1
ATOM 2204 C CA . ASP B 2 3 ? -5.676 0.743 -11.193 1.00 39.24 3 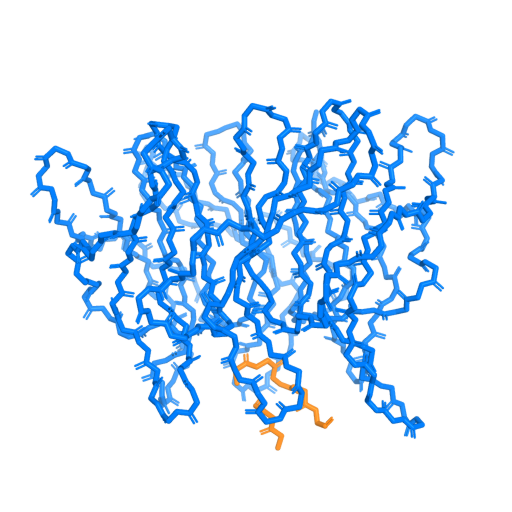ASP B CA 1
ATOM 2205 C C . ASP B 2 3 ? -6.387 0.668 -12.513 1.00 35.35 3 ASP B C 1
ATOM 2206 O O . ASP B 2 3 ? -6.836 1.723 -12.958 1.00 32.86 3 ASP B O 1
ATOM 2219 N N . GLU B 2 5 ? -9.496 -0.235 -13.297 1.00 40.17 5 GLU B N 1
ATOM 2220 C CA . GLU B 2 5 ? -10.945 0.077 -13.228 1.00 40.59 5 GLU B CA 1
ATOM 2221 C C . GLU B 2 5 ? -11.258 1.507 -12.880 1.00 35.44 5 GLU B C 1
ATOM 2222 O O . GLU B 2 5 ? -12.163 2.088 -13.429 1.00 42.31 5 GLU B O 1
ATOM 2228 N N . THR B 2 6 ? -10.508 2.086 -11.900 1.00 35.77 6 THR B N 1
ATOM 2229 C CA . THR B 2 6 ? -10.766 3.486 -11.492 1.00 34.68 6 THR B CA 1
ATOM 2230 C C . THR B 2 6 ? -9.763 4.426 -12.109 1.00 37.53 6 THR B C 1
ATOM 2231 O O . THR B 2 6 ? -10.018 5.616 -12.049 1.00 35.50 6 THR B O 1
ATOM 2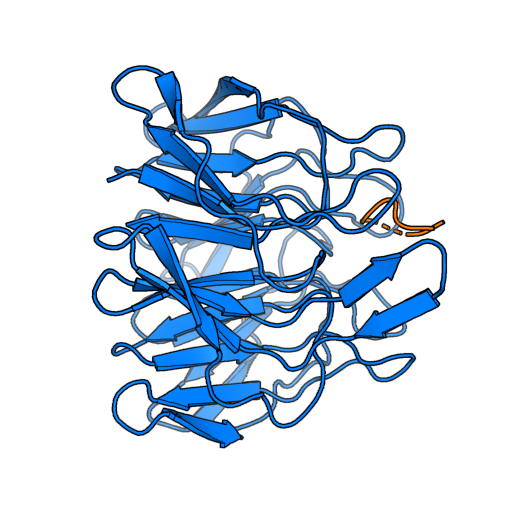235 N N . GLY B 2 7 ? -8.596 3.954 -12.645 1.00 39.48 7 GLY B N 1
ATOM 2236 C CA . GLY B 2 7 ? -7.591 4.885 -13.206 1.00 38.86 7 GLY B CA 1
ATOM 2237 C C . GLY B 2 7 ? -6.773 5.478 -12.086 1.00 38.47 7 GLY B C 1
ATOM 2238 O O . GLY B 2 7 ? -5.932 6.287 -12.411 1.00 39.10 7 GLY B O 1
ATOM 2239 N N . GLU B 2 8 ? -6.954 5.128 -10.770 1.00 37.49 8 GLU B N 1
ATOM 2240 C CA . GLU B 2 8 ? -6.129 5.775 -9.722 1.00 36.49 8 GLU B CA 1
ATOM 2241 C C . GLU B 2 8 ? -4.731 5.213 -9.664 1.00 39.77 8 GLU B C 1
ATOM 2242 O O . GLU B 2 8 ? -4.568 4.036 -9.912 1.00 40.62 8 GLU B O 1
ATOM 2248 N N . CYS B 2 9 ? -3.733 6.077 -9.331 1.00 40.51 9 CYS B N 1
ATOM 2249 C CA . CYS B 2 9 ? -2.319 5.660 -9.236 1.00 47.30 9 CYS B CA 1
ATOM 2250 C C . CYS B 2 9 ? -1.863 5.694 -7.805 1.00 48.87 9 CYS B C 1
ATOM 2251 O O . CYS B 2 9 ? -2.405 6.423 -6.998 1.00 54.41 9 CYS B O 1
#

Secondary structure (DSSP, 8-state):
--EEEE--EESEE---EEEEETTTTEEEE-PPPSS--BS-EEEEETTEEEEE--EEE-SS-EEE---EEEEETTTTEEEE-PPPSS--BT-EEEEETTEEEEE--EETTEE---EEEEETTTTEEEE-PPPSS--BS-EEEEETTEEEEE--B-SS-B---EEEEETTTTEEEE-PPPSS--BS-EEEEETTEEEEE--B-SSSB---EEEEETTTTEEEE-PPPSS--BS-EEEEETTEEEEEEEE-SSSEEEEEEEEETTTTEEEEEEE-SS--BS-EEEE-/-------

Solvent-accessible surface area: 11847 Å² total

Organism: Homo sapiens (NCBI:txid9606)

GO terms:
  GO:0043161 proteasome-mediated ubiquitin-dependent protein catabolic process (P, IDA)
  GO:1902883 negative regulation of response to oxidative stress (P, IDA)
  GO:0006511 ubiquitin-dependent protein catabolic process (P, IDA)
  GO:1990756 ubiquitin-like ligase-substrate adaptor activity (F, IDA)
  GO:0140416 transcription regulator inhibitor activity (F, IDA)
  GO:0000122 negative regulation of transcription by RNA polymerase II (P, IDA)
  GO:0005829 cytosol (C, TAS)
  GO:0032436 positive regulation of proteasomal ubiquitin-dependent protein catabolic process (P, TAS)
  GO:0061629 RNA polymerase II-specific DNA-binding transcription factor binding (F, IPI)
  GO:0005515 protein binding (F, IPI)
  GO:0034599 cellular response to oxidative stress (P, IDA)
  GO:0005737 cytoplasm (C, IDA)
  GO:0016234 inclusion body (C, IDA)
  GO:0010506 regulation of autophagy (P, IDA)
  GO:0031463 Cul3-RING ubiquitin ligase complex (C, IDA)
  GO:0016567 protein ubiquitination (P, IDA)
  GO:0005634 nucleus (C, EXP)
  GO:0005737 cytoplasm (C, EXP)
  GO:0005654 nucleoplasm (C, IDA)
  GO:0005829 cytosol (C, IDA)

InterPro domains:
  IPR000210 BTB/POZ domain [PF00651] (67-178)
  IPR000210 BTB/POZ domain [PS50097] (77-149)
  IPR000210 BTB/POZ domain [SM00225] (77-179)
  IPR006652 Kelch repeat type 1 [PF01344] (321-359)
  IPR006652 Kelch repeat type 1 [PF01344] (361-410)
  IPR006652 Kelch repeat type 1 [PF01344] (412-456)
  IPR006652 Kelch repeat type 1 [SM00612] (327-372)
  IPR006652 Kelch repeat type 1 [SM00612] (373-423)
  IPR006652 Kelch repeat type 1 [SM00612] (424-470)
  IPR006652 Kelch repeat type 1 [SM00612] (471-517)
  IPR006652 Kelch repeat type 1 [SM00612] (518-564)
  IPR006652 Kelch repeat type 1 [SM00612] (565-611)
  IPR011333 SKP1/BTB/POZ domain superfamily [G3DSA:3.30.710.10] (45-180)
  IPR011333 SKP1/BTB/POZ domain superfamily [SSF54695] (53-177)
  IPR011705 BTB/Kelch-associated [PF07707] (184-284)
  IPR011705 BTB/Kelch-associated [SM00875] (184-286)
  IPR015915 Kelch-type beta-propeller [G3DSA:2.120.10.80] (309-624)
  IPR015915 Kelch-type beta-propeller [SSF117281] (327-608)
  IPR017096 BTB-kelch protein [PIRSF037037] (39-613)
  IPR030563 Kelch-like ECH-associated protein 1, BTB/POZ domain [cd18248] (56-180)

Nearest PDB structures (foldseek):
  4iqk-assembly1_A  TM=1.002E+00  e=2.554E-52  Homo sapiens
  7xot-assembly1_A  TM=9.992E-01  e=1.031E-50  Homo sapiens
  7c60-assembly1_A  TM=1.001E+00  e=2.421E-50  Mus musculus
  8ehv-assembly2_B  TM=1.000E+00  e=1.811E-48  Homo sapiens
  6ttk-assembly3_C  TM=9.749E-01  e=4.136E-31  Homo sapiens

B-factor: mean 45.69, std 8.99, range [28.64, 102.42]

Foldseek 3Di:
DWKWWAWFDDPWIFFWIKTADLVVGDIDGFDTHPAGFFLWAWEDFPQKIKTAWGWGGDPVHIGTFQWIWIAHPVVSDIDTFDGHPDGFGQWEWDDAPRKIKIAWHDDVLDTFQWIWIADPVVSDIDTFAGHPARFHLWYWEAAPRKIKTAWHDRNDATFQWIWIADVVVRDIDTADGHPARFRQWYWYDAPRKIKTAWHDRPDFTDQWMWIAHPVVRDIDTFDGHPAGFGLWEWDDDPRKIWIAWHDGPPDTFQWIWIAHPVVSDIDTSHGHPDGGGRIHIYDD/DDVVPDD